Protein AF-A0A9C9BV14-F1 (afdb_monomer_lite)

Foldseek 3Di:
DDDPVDDPPDDLPDDPPPDDPDLVRVCVVVLVVVLVVLVPADQQFKDKDWFAPVCVVVVLVSCCVRQNNVQFPDWAWEFEDDDDPDDPDDGDGTITITMGHNHPNYFFDQQLQFDADDVVVVVVCVVPVCPVVNDRDPNVSHGRDDSYDYDYACVVVPPPDLSFPRDDDLVVLLNVCSTGADAQGEEEAACCQLVSNVLSCVVRNYHYDYHHPGLVSVVNNLQSVQVRPPWKDFDKDFDPDDPPPPDPPDQDWDWDWAADPPFGTKIFTDQVSQDLQWAKKFKALADPVGIGTGGWMWGQDPPPSGIDGMTDDGDRDHWMKMWTATPVSDIDIDTDDD

Structure (mmCIF, N/CA/C/O backbone):
data_AF-A0A9C9BV14-F1
#
_entry.id   AF-A0A9C9BV14-F1
#
loop_
_atom_site.group_PDB
_atom_site.id
_atom_site.type_symbol
_atom_site.label_atom_id
_atom_site.label_alt_id
_atom_site.label_comp_id
_atom_site.label_asym_id
_atom_site.label_entity_id
_atom_site.label_seq_id
_atom_site.pdbx_PDB_ins_code
_atom_site.Cartn_x
_atom_site.Cartn_y
_atom_site.Cartn_z
_atom_site.occupancy
_atom_site.B_iso_or_equiv
_atom_site.auth_seq_id
_atom_site.auth_comp_id
_atom_site.auth_asym_id
_atom_site.auth_atom_id
_atom_site.pdbx_PDB_model_num
ATOM 1 N N . GLY A 1 1 ? 27.560 8.232 14.838 1.00 29.94 1 GLY A N 1
ATOM 2 C CA . GLY A 1 1 ? 27.386 9.674 15.074 1.00 29.94 1 GLY A CA 1
ATOM 3 C C . GLY A 1 1 ? 25.924 9.897 15.326 1.00 29.94 1 GLY A C 1
ATOM 4 O O . GLY A 1 1 ? 25.136 9.468 14.492 1.00 29.94 1 GLY A O 1
ATOM 5 N N . GLU A 1 2 ? 25.583 10.421 16.498 1.00 26.14 2 GLU A N 1
ATOM 6 C CA . GLU A 1 2 ? 24.203 10.649 16.926 1.00 26.14 2 GLU A CA 1
ATOM 7 C C . GLU A 1 2 ? 23.413 11.398 15.849 1.00 26.14 2 GLU A C 1
ATOM 9 O O . GLU A 1 2 ? 23.848 12.421 15.318 1.00 26.14 2 GLU A O 1
ATOM 14 N N . ASP A 1 3 ? 22.271 10.825 15.474 1.00 34.94 3 ASP A N 1
ATOM 15 C CA . ASP A 1 3 ? 21.327 11.438 14.553 1.00 34.94 3 ASP A CA 1
ATOM 16 C C . ASP A 1 3 ? 20.689 12.634 15.267 1.00 34.94 3 ASP A C 1
ATOM 18 O O . ASP A 1 3 ? 19.894 12.456 16.187 1.00 34.94 3 ASP A O 1
ATOM 22 N N . SER A 1 4 ? 21.006 13.854 14.829 1.00 35.94 4 SER A N 1
ATOM 23 C CA . SER A 1 4 ? 20.474 15.118 15.364 1.00 35.94 4 SER A CA 1
ATOM 24 C C . SER A 1 4 ? 18.948 15.274 15.231 1.00 35.94 4 SER A C 1
ATOM 26 O O . SER A 1 4 ? 18.391 16.305 15.602 1.00 35.94 4 SER A O 1
ATOM 28 N N . ARG A 1 5 ? 18.254 14.251 14.716 1.00 48.72 5 ARG A N 1
ATOM 29 C CA . ARG A 1 5 ? 16.791 14.135 14.651 1.00 48.72 5 ARG A CA 1
ATOM 30 C C . ARG A 1 5 ? 16.199 13.236 15.745 1.00 48.72 5 ARG A C 1
ATOM 32 O O . ARG A 1 5 ? 14.994 13.005 15.726 1.00 48.72 5 ARG A O 1
ATOM 39 N N . ARG A 1 6 ? 17.013 12.716 16.672 1.00 43.09 6 ARG A N 1
ATOM 40 C CA . ARG A 1 6 ? 16.576 11.902 17.819 1.00 43.09 6 ARG A CA 1
ATOM 41 C C . ARG A 1 6 ? 16.950 12.593 19.137 1.00 43.09 6 ARG A C 1
ATOM 43 O O . ARG A 1 6 ? 18.012 12.304 19.682 1.00 43.09 6 ARG A O 1
ATOM 50 N N . PRO A 1 7 ? 16.120 13.508 19.668 1.00 43.69 7 PRO A N 1
ATOM 51 C CA . PRO A 1 7 ? 16.273 13.943 21.050 1.00 43.69 7 PRO A CA 1
ATOM 52 C C . PRO A 1 7 ? 16.148 12.718 21.964 1.00 43.69 7 PRO A C 1
ATOM 54 O O . PRO A 1 7 ? 15.294 11.867 21.728 1.00 43.69 7 PRO A O 1
ATOM 57 N N . SER A 1 8 ? 16.956 12.638 23.019 1.00 42.41 8 SER A N 1
ATOM 58 C CA . SER A 1 8 ? 16.971 11.536 24.000 1.00 42.41 8 SER A CA 1
ATOM 59 C C . SER A 1 8 ? 15.621 11.259 24.684 1.00 42.41 8 SER A C 1
ATOM 61 O O . SER A 1 8 ? 15.466 10.230 25.329 1.00 42.41 8 SER A O 1
ATOM 63 N N . ALA A 1 9 ? 14.643 12.155 24.523 1.00 40.19 9 ALA A N 1
ATOM 64 C CA . ALA A 1 9 ? 13.281 12.052 25.042 1.00 40.19 9 ALA A CA 1
ATOM 65 C C . ALA A 1 9 ? 12.248 11.496 24.036 1.00 40.19 9 ALA A C 1
ATOM 67 O O . ALA A 1 9 ? 11.062 11.451 24.349 1.00 40.19 9 ALA A O 1
ATOM 68 N N . TRP A 1 10 ? 12.652 11.135 22.812 1.00 38.41 10 TRP A N 1
ATOM 69 C CA . TRP A 1 10 ? 11.743 10.579 21.805 1.00 38.41 10 TRP A CA 1
ATOM 70 C C . TRP A 1 10 ? 11.854 9.060 21.795 1.00 38.41 10 TRP A C 1
ATOM 72 O O . TRP A 1 10 ? 12.747 8.494 21.163 1.00 38.41 10 TRP A O 1
ATOM 82 N N . GLU A 1 11 ? 10.909 8.395 22.448 1.00 37.34 11 GLU A N 1
ATOM 83 C CA . GLU A 1 11 ? 10.636 6.995 22.149 1.00 37.34 11 GLU A CA 1
ATOM 84 C C . GLU A 1 11 ? 10.081 6.922 20.721 1.00 37.34 11 GLU A C 1
ATOM 86 O O . GLU A 1 11 ? 9.073 7.551 20.380 1.00 37.34 11 GLU A O 1
ATOM 91 N N . LEU A 1 12 ? 10.771 6.191 19.840 1.00 39.94 12 LEU A N 1
ATOM 92 C CA . LEU A 1 12 ? 10.179 5.793 18.569 1.00 39.94 12 LEU A CA 1
ATOM 93 C C . LEU A 1 12 ? 8.955 4.959 18.921 1.00 39.94 12 LEU A C 1
ATOM 95 O O . LEU A 1 12 ? 9.102 3.839 19.394 1.00 39.94 12 LEU A O 1
ATOM 99 N N . ALA A 1 13 ? 7.763 5.514 18.708 1.00 44.50 13 ALA A N 1
ATOM 100 C CA . ALA A 1 13 ? 6.533 4.763 18.887 1.00 44.50 13 ALA A CA 1
ATOM 101 C C . ALA A 1 13 ? 6.663 3.426 18.137 1.00 44.50 13 ALA A C 1
ATOM 103 O O . ALA A 1 13 ? 6.991 3.421 16.942 1.00 44.50 13 ALA A O 1
ATOM 104 N N . GLU A 1 14 ? 6.463 2.319 18.851 1.00 47.19 14 GLU A N 1
ATOM 105 C CA . GLU A 1 14 ? 6.698 0.974 18.334 1.00 47.19 14 GLU A CA 1
ATOM 106 C C . GLU A 1 14 ? 5.827 0.732 17.087 1.00 47.19 14 GLU A C 1
ATOM 108 O O . GLU A 1 14 ? 4.634 1.059 17.039 1.00 47.19 14 GLU A O 1
ATOM 113 N N . GLY A 1 15 ? 6.461 0.264 16.011 1.00 51.59 15 GLY A N 1
ATOM 114 C CA . GLY A 1 15 ? 5.782 -0.260 14.826 1.00 51.59 15 GLY A CA 1
ATOM 115 C C . GLY A 1 15 ? 5.538 -1.762 14.974 1.00 51.59 15 GLY A C 1
ATOM 116 O O . GLY A 1 15 ? 5.680 -2.317 16.060 1.00 51.59 15 GLY A O 1
ATOM 117 N N . TYR A 1 16 ? 5.199 -2.441 13.877 1.00 53.50 16 TYR A N 1
ATOM 118 C CA . TYR A 1 16 ? 5.347 -3.899 13.822 1.00 53.50 16 TYR A CA 1
ATOM 119 C C . TYR A 1 16 ? 6.793 -4.281 14.186 1.00 53.50 16 TYR A C 1
ATOM 121 O O . TYR A 1 16 ? 7.723 -3.563 13.810 1.00 53.50 16 TYR A O 1
ATOM 129 N N . ALA A 1 17 ? 6.976 -5.381 14.923 1.00 59.53 17 ALA A N 1
ATOM 130 C CA . ALA A 1 17 ? 8.296 -5.912 15.249 1.00 59.53 17 ALA A CA 1
ATOM 131 C C . ALA A 1 17 ? 8.963 -6.443 13.968 1.00 59.53 17 ALA A C 1
ATOM 133 O O . ALA A 1 17 ? 8.877 -7.621 13.631 1.00 59.53 17 ALA A O 1
ATOM 134 N N . ASP A 1 18 ? 9.592 -5.529 13.235 1.00 67.06 18 ASP A N 1
ATOM 135 C CA . ASP A 1 18 ? 10.286 -5.741 11.963 1.00 67.06 18 ASP A CA 1
ATOM 136 C C . ASP A 1 18 ? 11.713 -6.251 12.220 1.00 67.06 18 ASP A C 1
ATOM 138 O O . ASP A 1 18 ? 12.706 -5.648 11.816 1.00 67.06 18 ASP A O 1
ATOM 142 N N . HIS A 1 19 ? 11.823 -7.316 13.018 1.00 75.00 19 HIS A N 1
ATOM 143 C CA . HIS A 1 19 ? 13.099 -7.901 13.411 1.00 75.00 19 HIS A CA 1
ATOM 144 C C . HIS A 1 19 ? 13.022 -9.423 13.350 1.00 75.00 19 HIS A C 1
ATOM 146 O O . HIS A 1 19 ? 12.289 -10.059 14.109 1.00 75.00 19 HIS A O 1
ATOM 152 N N . TRP A 1 20 ? 13.840 -10.006 12.479 1.00 84.62 20 TRP A N 1
ATOM 153 C CA . TRP A 1 20 ? 14.029 -11.447 12.369 1.00 84.62 20 TRP A CA 1
ATOM 154 C C . TRP A 1 20 ? 15.448 -11.807 12.807 1.00 84.62 20 TRP A C 1
ATOM 156 O O . TRP A 1 20 ? 16.361 -11.009 12.595 1.00 84.62 20 TRP A O 1
ATOM 166 N N . PRO A 1 21 ? 15.645 -12.981 13.432 1.00 87.56 21 PRO A N 1
ATOM 167 C CA . PRO A 1 21 ? 16.974 -13.422 13.852 1.00 87.56 21 PRO A CA 1
ATOM 168 C C . PRO A 1 21 ? 17.931 -13.598 12.665 1.00 87.56 21 PRO A C 1
ATOM 170 O O . PRO A 1 21 ? 19.123 -13.336 12.798 1.00 87.56 21 PRO A O 1
ATOM 173 N N . ASP A 1 22 ? 17.408 -14.002 11.509 1.00 90.69 22 ASP A N 1
ATOM 174 C CA . ASP A 1 22 ? 18.148 -14.206 10.269 1.00 90.69 22 ASP A CA 1
ATOM 175 C C . ASP A 1 22 ? 17.218 -14.092 9.044 1.00 90.69 22 ASP A C 1
ATOM 177 O O . ASP A 1 22 ? 16.006 -13.862 9.151 1.00 90.69 22 ASP A O 1
ATOM 181 N N . LEU A 1 23 ? 17.815 -14.224 7.857 1.00 89.06 23 LEU A N 1
ATOM 182 C CA . LEU A 1 23 ? 17.104 -14.192 6.583 1.00 89.06 23 LEU A CA 1
ATOM 183 C C . LEU A 1 23 ? 16.124 -15.367 6.439 1.00 89.06 23 LEU A C 1
ATOM 185 O O . LEU A 1 23 ? 15.024 -15.177 5.926 1.00 89.06 23 LEU A O 1
ATOM 189 N N . ASP A 1 24 ? 16.479 -16.558 6.916 1.00 92.62 24 ASP A N 1
ATOM 190 C CA . ASP A 1 24 ? 15.639 -17.752 6.779 1.00 92.62 24 ASP A CA 1
ATOM 191 C C . ASP A 1 24 ? 14.336 -17.613 7.572 1.00 92.62 24 ASP A C 1
ATOM 193 O O . ASP A 1 24 ? 13.259 -17.963 7.078 1.00 92.62 24 ASP A O 1
ATOM 197 N N . ALA A 1 25 ? 14.393 -17.023 8.768 1.00 93.06 25 ALA A N 1
ATOM 198 C CA . ALA A 1 25 ? 13.221 -16.687 9.562 1.00 93.06 25 ALA A CA 1
ATOM 199 C C . ALA A 1 25 ? 12.332 -15.649 8.860 1.00 93.06 25 ALA A C 1
ATOM 201 O O . ALA A 1 25 ? 11.103 -15.779 8.878 1.00 93.06 25 ALA A O 1
ATOM 202 N N . TYR A 1 26 ? 12.928 -14.648 8.201 1.00 92.94 26 TYR A N 1
ATOM 203 C CA . TYR A 1 26 ? 12.189 -13.675 7.392 1.00 92.94 26 TYR A CA 1
ATOM 204 C C . TYR A 1 26 ? 11.487 -14.337 6.197 1.00 92.94 26 TYR A C 1
ATOM 206 O O . TYR A 1 26 ? 10.292 -14.124 5.976 1.00 92.94 26 TYR A O 1
ATOM 214 N N . LEU A 1 27 ? 12.188 -15.192 5.452 1.00 94.56 27 LEU A N 1
ATOM 215 C CA . LEU A 1 27 ? 11.626 -15.894 4.295 1.00 94.56 27 LEU A CA 1
ATOM 216 C C . LEU A 1 27 ? 10.539 -16.897 4.709 1.00 94.56 27 LEU A C 1
ATOM 218 O O . LEU A 1 27 ? 9.484 -16.956 4.074 1.00 94.56 27 LEU A O 1
ATOM 222 N N . SER A 1 28 ? 10.741 -17.611 5.819 1.00 94.94 28 SER A N 1
ATOM 223 C CA . SER A 1 28 ? 9.750 -18.519 6.416 1.00 94.94 28 SER A CA 1
ATOM 224 C C . SER A 1 28 ? 8.489 -17.780 6.858 1.00 94.94 28 SER A C 1
ATOM 226 O O . SER A 1 28 ? 7.372 -18.282 6.714 1.00 94.94 28 SER A O 1
ATOM 228 N N . PHE A 1 29 ? 8.648 -16.558 7.370 1.00 94.12 29 PHE A N 1
ATOM 229 C CA . PHE A 1 29 ? 7.530 -15.671 7.646 1.00 94.12 29 PHE A CA 1
ATOM 230 C C . PHE A 1 29 ? 6.813 -15.266 6.353 1.00 94.12 29 PHE A C 1
ATOM 232 O O . PHE A 1 29 ? 5.586 -15.376 6.285 1.00 94.12 29 PHE A O 1
ATOM 239 N N . LEU A 1 30 ? 7.554 -14.827 5.335 1.00 95.56 30 LEU A N 1
ATOM 240 C CA . LEU A 1 30 ? 7.018 -14.219 4.120 1.00 95.56 30 LEU A CA 1
ATOM 241 C C . LEU A 1 30 ? 6.289 -15.224 3.208 1.00 95.56 30 LEU A C 1
ATOM 243 O O . LEU A 1 30 ? 5.185 -14.935 2.736 1.00 95.56 30 LEU A O 1
ATOM 247 N N . TYR A 1 31 ? 6.852 -16.418 3.003 1.00 97.50 31 TYR A N 1
ATOM 248 C CA . TYR A 1 31 ? 6.345 -17.435 2.071 1.00 97.50 31 TYR A CA 1
ATOM 249 C C . TYR A 1 31 ? 4.846 -17.768 2.218 1.00 97.50 31 TYR A C 1
ATOM 251 O O . TYR A 1 31 ? 4.105 -17.625 1.237 1.00 97.50 31 TYR A O 1
ATOM 259 N N . PRO A 1 32 ? 4.324 -18.164 3.402 1.00 97.06 32 PRO A N 1
ATOM 260 C CA . PRO A 1 32 ? 2.910 -18.511 3.534 1.00 97.06 32 PRO A CA 1
ATOM 261 C C . PRO A 1 32 ? 1.986 -17.317 3.259 1.00 97.06 32 PRO A C 1
ATOM 263 O O . PRO A 1 32 ? 0.891 -17.515 2.731 1.00 97.06 32 PRO A O 1
ATOM 266 N N . ARG A 1 33 ? 2.420 -16.078 3.548 1.00 96.69 33 ARG A N 1
ATOM 267 C CA . ARG A 1 33 ? 1.641 -14.878 3.206 1.00 96.69 33 ARG A CA 1
ATOM 268 C C . ARG A 1 33 ? 1.598 -14.673 1.697 1.00 96.69 33 ARG A C 1
ATOM 270 O O . ARG A 1 33 ? 0.504 -14.532 1.158 1.00 96.69 33 ARG A O 1
ATOM 277 N N . LEU A 1 34 ? 2.740 -14.727 1.007 1.00 98.06 34 LEU A N 1
ATOM 278 C CA . LEU A 1 34 ? 2.790 -14.592 -0.456 1.00 98.06 34 LEU A CA 1
ATOM 279 C C . LEU A 1 34 ? 1.939 -15.660 -1.154 1.00 98.06 34 LEU A C 1
ATOM 281 O O . LEU A 1 34 ? 1.185 -15.347 -2.075 1.00 98.06 34 LEU A O 1
ATOM 285 N N . ARG A 1 35 ? 1.969 -16.904 -0.663 1.00 98.12 35 ARG A N 1
ATOM 286 C CA . ARG A 1 35 ? 1.136 -17.994 -1.189 1.00 98.12 35 ARG A CA 1
ATOM 287 C C . ARG A 1 35 ? -0.361 -17.728 -1.002 1.00 98.12 35 ARG A C 1
ATOM 289 O O . ARG A 1 35 ? -1.152 -18.022 -1.899 1.00 98.12 35 ARG A O 1
ATOM 296 N N . LEU A 1 36 ? -0.770 -17.166 0.137 1.00 97.38 36 LEU A N 1
ATOM 297 C CA . LEU A 1 36 ? -2.161 -16.760 0.365 1.00 97.38 36 LEU A CA 1
ATOM 298 C C . LEU A 1 36 ? -2.564 -15.574 -0.516 1.00 97.38 36 LEU A C 1
ATOM 300 O O . LEU A 1 36 ? -3.628 -15.620 -1.129 1.00 97.38 36 LEU A O 1
ATOM 304 N N . MET A 1 37 ? -1.710 -14.557 -0.647 1.00 97.81 37 MET A N 1
ATOM 305 C CA . MET A 1 37 ? -1.952 -13.419 -1.541 1.00 97.81 37 MET A CA 1
ATOM 306 C C . MET A 1 37 ? -2.115 -13.884 -2.991 1.00 97.81 37 MET A C 1
ATOM 308 O O . MET A 1 37 ? -3.077 -13.493 -3.646 1.00 97.81 37 MET A O 1
ATOM 312 N N . HIS A 1 38 ? -1.260 -14.796 -3.465 1.00 98.31 38 HIS A N 1
ATOM 313 C CA . HIS A 1 38 ? -1.403 -15.417 -4.781 1.00 98.31 38 HIS A CA 1
ATOM 314 C C . HIS A 1 38 ? -2.753 -16.134 -4.934 1.00 98.31 38 HIS A C 1
ATOM 316 O O . HIS A 1 38 ? -3.431 -15.959 -5.948 1.00 98.31 38 HIS A O 1
ATOM 322 N N . ARG A 1 39 ? -3.204 -16.897 -3.926 1.00 97.81 39 ARG A N 1
ATOM 323 C CA . ARG A 1 39 ? -4.527 -17.552 -3.953 1.00 97.81 39 ARG A CA 1
ATOM 324 C C . ARG A 1 39 ? -5.675 -16.545 -4.056 1.00 97.81 39 ARG A C 1
ATOM 326 O O . ARG A 1 39 ? -6.575 -16.774 -4.860 1.00 97.81 39 ARG A O 1
ATOM 333 N N . LEU A 1 40 ? -5.6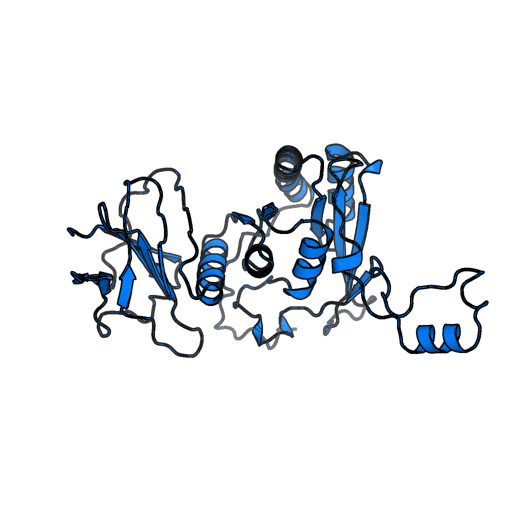26 -15.456 -3.286 1.00 96.56 40 LEU A N 1
ATOM 334 C CA . LEU A 1 40 ? -6.665 -14.418 -3.231 1.00 96.56 40 LEU A CA 1
ATOM 335 C C . LEU A 1 40 ? -6.711 -13.529 -4.479 1.00 96.56 40 LEU A C 1
ATOM 337 O O . LEU A 1 40 ? -7.766 -12.996 -4.818 1.00 96.56 40 LEU A O 1
ATOM 341 N N . LEU A 1 41 ? -5.579 -13.357 -5.160 1.00 97.44 41 LEU A N 1
ATOM 342 C CA . LEU A 1 41 ? -5.475 -12.501 -6.335 1.00 97.44 41 LEU A CA 1
ATOM 343 C C . LEU A 1 41 ? -6.399 -13.011 -7.457 1.00 97.44 41 LEU A C 1
ATOM 345 O O . LEU A 1 41 ? -6.520 -14.216 -7.679 1.00 97.44 41 LEU A O 1
ATOM 349 N N . SER A 1 42 ? -7.075 -12.118 -8.181 1.00 97.44 42 SER A N 1
ATOM 350 C CA . SER A 1 42 ? -7.872 -12.535 -9.346 1.00 97.44 42 SER A CA 1
ATOM 351 C C . SER A 1 42 ? -6.955 -13.003 -10.488 1.00 97.44 42 SER A C 1
ATOM 353 O O . SER A 1 42 ? -5.794 -12.590 -10.522 1.00 97.44 42 SER A O 1
ATOM 355 N N . PRO A 1 43 ? -7.436 -13.793 -11.468 1.00 97.81 43 PRO A N 1
ATOM 356 C CA . PRO A 1 43 ? -6.637 -14.131 -12.651 1.00 97.81 43 PRO A CA 1
ATOM 357 C C . PRO A 1 43 ? -6.075 -12.905 -13.383 1.00 97.81 43 PRO A C 1
ATOM 359 O O . PRO A 1 43 ? -5.008 -12.991 -13.984 1.00 97.81 43 PRO A O 1
ATOM 362 N N . ARG A 1 44 ? -6.758 -11.755 -13.288 1.00 98.19 44 ARG A N 1
ATOM 363 C CA . ARG A 1 44 ? -6.334 -10.487 -13.894 1.00 98.19 44 ARG A CA 1
ATOM 364 C C . ARG A 1 44 ? -5.463 -9.616 -12.976 1.00 98.19 44 ARG A C 1
ATOM 366 O O . ARG A 1 44 ? -5.150 -8.487 -13.339 1.00 98.19 44 ARG A O 1
ATOM 373 N N . GLY A 1 45 ? -5.153 -10.082 -11.769 1.00 98.19 45 GLY A N 1
ATOM 374 C CA . GLY A 1 45 ? -4.498 -9.284 -10.739 1.00 98.19 45 GLY A CA 1
ATOM 375 C C . GLY A 1 45 ? -2.973 -9.308 -10.813 1.00 98.19 45 GLY A C 1
ATOM 376 O O . GLY A 1 45 ? -2.365 -10.268 -11.296 1.00 98.19 45 GLY A O 1
ATOM 377 N N . THR A 1 46 ? -2.384 -8.260 -10.240 1.00 98.69 46 THR A N 1
ATOM 378 C CA . THR A 1 46 ? -0.937 -8.055 -10.126 1.00 98.69 46 THR A CA 1
ATOM 379 C C . THR A 1 46 ? -0.558 -7.893 -8.654 1.00 98.69 46 THR A C 1
ATOM 381 O O . THR A 1 46 ? -1.203 -7.138 -7.926 1.00 98.69 46 THR A O 1
ATOM 384 N N . LEU A 1 47 ? 0.480 -8.600 -8.214 1.00 98.69 47 LEU A N 1
ATOM 385 C CA . LEU A 1 47 ? 1.121 -8.426 -6.914 1.00 98.69 47 LEU A CA 1
ATOM 386 C C . LEU A 1 47 ? 2.316 -7.480 -7.068 1.00 98.69 47 LEU A C 1
ATOM 388 O O . LEU A 1 47 ? 3.133 -7.678 -7.963 1.00 98.69 47 LEU A O 1
ATOM 392 N N . TYR A 1 48 ? 2.444 -6.510 -6.163 1.00 98.75 48 TYR A N 1
ATOM 393 C CA . TYR A 1 48 ? 3.630 -5.663 -6.030 1.00 98.75 48 TYR A CA 1
ATOM 394 C C . TYR A 1 48 ? 4.275 -5.913 -4.668 1.00 98.75 48 TYR A C 1
ATOM 396 O O . TYR A 1 48 ? 3.620 -5.735 -3.642 1.00 98.75 48 TYR A O 1
ATOM 404 N N . LEU A 1 49 ? 5.547 -6.309 -4.652 1.00 98.38 49 LEU A N 1
ATOM 405 C CA . LEU A 1 49 ? 6.312 -6.564 -3.432 1.00 98.38 49 LEU A CA 1
ATOM 406 C C . LEU A 1 49 ? 7.501 -5.603 -3.346 1.00 98.38 49 LEU A C 1
ATOM 408 O O . LEU A 1 49 ? 8.447 -5.713 -4.122 1.00 98.38 49 LEU A O 1
ATOM 412 N N . HIS A 1 50 ? 7.440 -4.657 -2.407 1.00 96.94 50 HIS A N 1
ATOM 413 C CA . HIS A 1 50 ? 8.514 -3.696 -2.132 1.00 96.94 50 HIS A CA 1
ATOM 414 C C . HIS A 1 50 ? 9.517 -4.269 -1.129 1.00 96.94 50 HIS A C 1
ATOM 416 O O . HIS A 1 50 ? 9.122 -4.741 -0.065 1.00 96.94 50 HIS A O 1
ATOM 422 N N . LEU A 1 51 ? 10.803 -4.215 -1.473 1.00 93.88 51 LEU A N 1
ATOM 423 C CA . LEU A 1 51 ? 11.911 -4.744 -0.682 1.00 93.88 51 LEU A CA 1
ATOM 424 C C . LEU A 1 51 ? 13.143 -3.849 -0.814 1.00 93.88 51 LEU A C 1
ATOM 426 O O . LEU A 1 51 ? 13.340 -3.161 -1.821 1.00 93.88 51 LEU A O 1
ATOM 430 N N . ASP A 1 52 ? 14.006 -3.909 0.193 1.00 86.69 52 ASP A N 1
ATOM 431 C CA . ASP A 1 52 ? 15.350 -3.357 0.101 1.00 86.69 52 ASP A CA 1
ATOM 432 C C . ASP A 1 52 ? 16.338 -4.375 -0.509 1.00 86.69 52 ASP A C 1
ATOM 434 O O . ASP A 1 52 ? 15.976 -5.470 -0.949 1.00 86.69 52 ASP A O 1
ATOM 438 N N . TRP A 1 53 ? 17.614 -3.996 -0.543 1.00 86.38 53 TRP A N 1
ATOM 439 C CA . TRP A 1 53 ? 18.691 -4.799 -1.122 1.00 86.38 53 TRP A CA 1
ATOM 440 C C . TRP A 1 53 ? 19.021 -6.084 -0.345 1.00 86.38 53 TRP A C 1
ATOM 442 O O . TRP A 1 53 ? 19.700 -6.942 -0.903 1.00 86.38 53 TRP A O 1
ATOM 452 N N . HIS A 1 54 ? 18.599 -6.232 0.917 1.00 86.88 54 HIS A N 1
ATOM 453 C CA . HIS A 1 54 ? 18.935 -7.419 1.710 1.00 86.88 54 HIS A CA 1
ATOM 454 C C . HIS A 1 54 ? 18.105 -8.632 1.283 1.00 86.88 54 HIS A C 1
ATOM 456 O O . HIS A 1 54 ? 18.613 -9.752 1.267 1.00 86.88 54 HIS A O 1
ATOM 462 N N . ALA A 1 55 ? 16.831 -8.412 0.946 1.00 90.94 55 ALA A N 1
ATOM 463 C CA . ALA A 1 55 ? 15.863 -9.485 0.736 1.00 90.94 55 ALA A CA 1
ATOM 464 C C . ALA A 1 55 ? 15.383 -9.643 -0.718 1.00 90.94 55 ALA A C 1
ATOM 466 O O . ALA A 1 55 ? 14.770 -10.666 -1.030 1.00 90.94 55 ALA A O 1
ATOM 467 N N . ASN A 1 56 ? 15.642 -8.673 -1.609 1.00 94.12 56 ASN A N 1
ATOM 468 C CA . ASN A 1 56 ? 15.044 -8.647 -2.954 1.00 94.12 56 ASN A CA 1
ATOM 469 C C . ASN A 1 56 ? 15.284 -9.930 -3.773 1.00 94.12 56 ASN A C 1
ATOM 471 O O . ASN A 1 56 ? 14.326 -10.505 -4.285 1.00 94.12 56 ASN A O 1
ATOM 475 N N . ALA A 1 57 ? 16.521 -10.422 -3.839 1.00 95.62 57 ALA A N 1
ATOM 476 C CA . ALA A 1 57 ? 16.896 -11.587 -4.631 1.00 95.62 57 ALA A CA 1
ATOM 477 C C . ALA A 1 57 ? 16.265 -12.875 -4.085 1.00 95.62 57 ALA A C 1
ATOM 479 O O . ALA A 1 57 ? 15.841 -13.741 -4.844 1.00 95.62 57 ALA A O 1
ATOM 480 N N . TYR A 1 58 ? 16.144 -12.985 -2.765 1.00 96.75 58 TYR A N 1
ATOM 481 C CA . TYR A 1 58 ? 15.574 -14.164 -2.121 1.00 96.75 58 TYR A CA 1
ATOM 482 C C . TYR A 1 58 ? 14.053 -14.200 -2.251 1.00 96.75 58 TYR A C 1
ATOM 484 O O . TYR A 1 58 ? 13.478 -15.221 -2.621 1.00 96.75 58 TYR A O 1
ATOM 492 N N . ALA A 1 59 ? 13.387 -13.069 -2.021 1.00 96.81 59 ALA A N 1
ATOM 493 C CA . ALA A 1 59 ? 11.947 -12.966 -2.220 1.00 96.81 59 ALA A CA 1
ATOM 494 C C . ALA A 1 59 ? 11.555 -13.148 -3.692 1.00 96.81 59 ALA A C 1
ATOM 496 O O . ALA A 1 59 ? 10.492 -13.697 -3.982 1.00 96.81 59 ALA A O 1
ATOM 497 N N . ARG A 1 60 ? 12.426 -12.735 -4.621 1.00 98.06 60 ARG A N 1
ATOM 498 C CA . ARG A 1 60 ? 12.283 -13.010 -6.049 1.00 98.06 60 ARG A CA 1
ATOM 499 C C . ARG A 1 60 ? 12.191 -14.513 -6.328 1.00 98.06 60 ARG A C 1
ATOM 501 O O . ARG A 1 60 ? 11.254 -14.932 -6.999 1.00 98.06 60 ARG A O 1
ATOM 508 N N . LEU A 1 61 ? 13.087 -15.318 -5.758 1.00 98.06 61 LEU A N 1
ATOM 509 C CA . LEU A 1 61 ? 13.039 -16.777 -5.912 1.00 98.06 61 LEU A CA 1
ATOM 510 C C . LEU A 1 61 ? 11.753 -17.382 -5.328 1.00 98.06 61 LEU A C 1
ATOM 512 O O . LEU A 1 61 ? 11.153 -18.252 -5.954 1.00 98.06 61 LEU A O 1
ATOM 516 N N . LEU A 1 62 ? 11.278 -16.883 -4.178 1.00 98.19 62 LEU A N 1
ATOM 517 C CA . LEU A 1 62 ? 9.992 -17.323 -3.618 1.00 98.19 62 LEU A CA 1
ATOM 518 C C . LEU A 1 62 ? 8.817 -17.000 -4.552 1.00 98.19 62 LEU A C 1
ATOM 520 O O . LEU A 1 62 ? 7.902 -17.808 -4.705 1.00 98.19 62 LEU A O 1
ATOM 524 N N . LEU A 1 63 ? 8.814 -15.819 -5.172 1.00 98.62 63 LEU A N 1
ATOM 525 C CA . LEU A 1 63 ? 7.769 -15.437 -6.120 1.00 98.62 63 LEU A CA 1
ATOM 526 C C . LEU A 1 63 ? 7.840 -16.252 -7.414 1.00 98.62 63 LEU A C 1
ATOM 528 O O . LEU A 1 63 ? 6.789 -16.648 -7.910 1.00 98.62 63 LEU A O 1
ATOM 532 N N . ASP A 1 64 ? 9.038 -16.564 -7.915 1.00 98.62 64 ASP A N 1
ATOM 533 C CA . ASP A 1 64 ? 9.218 -17.463 -9.061 1.00 98.62 64 ASP A CA 1
ATOM 534 C C . ASP A 1 64 ? 8.663 -18.868 -8.771 1.00 98.62 64 ASP A C 1
ATOM 536 O O . ASP A 1 64 ? 8.020 -19.453 -9.639 1.00 98.62 64 ASP A O 1
ATOM 540 N N . GLU A 1 65 ? 8.827 -19.392 -7.551 1.00 98.38 65 GLU A N 1
ATOM 541 C CA . GLU A 1 65 ? 8.214 -20.665 -7.136 1.00 98.38 65 GLU A CA 1
ATOM 542 C C . GLU A 1 65 ? 6.678 -20.576 -7.067 1.00 98.38 65 GLU A C 1
ATOM 544 O O . GLU A 1 65 ? 5.973 -21.489 -7.498 1.00 98.38 65 GLU A O 1
ATOM 549 N N . ILE A 1 66 ? 6.138 -19.481 -6.519 1.00 98.56 66 ILE A N 1
ATOM 550 C CA . ILE A 1 66 ? 4.695 -19.333 -6.265 1.00 98.56 66 ILE A CA 1
ATOM 551 C C . ILE A 1 66 ? 3.907 -19.016 -7.543 1.00 98.56 66 ILE A C 1
ATOM 553 O O . ILE A 1 66 ? 2.797 -19.527 -7.716 1.00 98.56 66 ILE A O 1
ATOM 557 N N . PHE A 1 67 ? 4.437 -18.135 -8.391 1.00 98.56 67 PHE A N 1
ATOM 558 C CA . PHE A 1 67 ? 3.762 -17.625 -9.586 1.00 98.56 67 PHE A CA 1
ATOM 559 C C . PHE A 1 67 ? 4.264 -18.281 -10.877 1.00 98.56 67 PHE A C 1
ATOM 561 O O . PHE A 1 67 ? 3.505 -18.345 -11.840 1.00 98.56 67 PHE A O 1
ATOM 568 N N . GLY A 1 68 ? 5.509 -18.760 -10.907 1.00 98.25 68 GLY A N 1
ATOM 569 C CA . GLY A 1 68 ? 6.236 -19.099 -12.130 1.00 98.25 68 GLY A CA 1
ATOM 570 C C . GLY A 1 68 ? 7.168 -17.963 -12.558 1.00 98.25 68 GLY A C 1
ATOM 571 O O . GLY A 1 68 ? 6.799 -16.786 -12.526 1.00 98.25 68 GLY A O 1
ATOM 572 N N . ALA A 1 69 ? 8.389 -18.302 -12.975 1.00 97.94 69 ALA A N 1
ATOM 573 C CA . ALA A 1 69 ? 9.409 -17.315 -13.339 1.00 97.94 69 ALA A CA 1
ATOM 574 C C . ALA A 1 69 ? 9.012 -16.437 -14.536 1.00 97.94 69 ALA A C 1
ATOM 576 O O . ALA A 1 69 ? 9.424 -15.282 -14.649 1.00 97.94 69 ALA A O 1
ATOM 577 N N . GLU A 1 70 ? 8.164 -16.961 -15.417 1.00 98.00 70 GLU A N 1
ATOM 578 C CA . GLU A 1 70 ? 7.632 -16.258 -16.579 1.00 98.00 70 GLU A CA 1
ATOM 579 C C . GLU A 1 70 ? 6.488 -15.287 -16.238 1.00 98.00 70 GLU A C 1
ATOM 581 O O . GLU A 1 70 ? 5.981 -14.591 -17.120 1.00 98.00 70 GLU A O 1
ATOM 586 N N . ARG A 1 71 ? 6.059 -15.245 -14.968 1.00 98.44 71 ARG A N 1
ATOM 587 C CA . ARG A 1 71 ? 5.049 -14.306 -14.465 1.00 98.44 71 ARG A CA 1
ATOM 588 C C . ARG A 1 71 ? 5.623 -13.023 -13.878 1.00 98.44 71 ARG A C 1
ATOM 590 O O . ARG A 1 71 ? 4.831 -12.133 -13.542 1.00 98.44 71 ARG A O 1
ATOM 597 N N . LEU A 1 72 ? 6.949 -12.898 -13.776 1.00 98.50 72 LEU A N 1
ATOM 598 C CA . LEU A 1 72 ? 7.564 -11.606 -13.494 1.00 98.50 72 LEU A CA 1
ATOM 599 C C . LEU A 1 72 ? 7.184 -10.634 -14.613 1.00 98.50 72 LEU A C 1
ATOM 601 O O . LEU A 1 72 ? 7.565 -10.818 -15.766 1.00 98.50 72 LEU A O 1
ATOM 605 N N . LEU A 1 73 ? 6.469 -9.578 -14.244 1.00 97.94 73 LEU A N 1
ATOM 606 C CA . LEU A 1 73 ? 6.131 -8.492 -15.149 1.00 97.94 73 LEU A CA 1
ATOM 607 C C . LEU A 1 73 ? 7.275 -7.478 -15.226 1.00 97.94 73 LEU A C 1
ATOM 609 O O . LEU A 1 73 ? 7.783 -7.204 -16.308 1.00 97.94 73 LEU A O 1
ATOM 613 N N . ASN A 1 74 ? 7.704 -6.956 -14.075 1.00 98.06 74 ASN A N 1
ATOM 614 C CA . ASN A 1 74 ? 8.819 -6.018 -13.982 1.00 98.06 74 ASN A CA 1
ATOM 615 C C . ASN A 1 74 ? 9.550 -6.157 -12.646 1.00 98.06 74 ASN A C 1
ATOM 617 O O . ASN A 1 74 ? 8.948 -6.446 -11.609 1.00 98.06 74 ASN A O 1
ATOM 621 N N . GLU A 1 75 ? 10.840 -5.844 -12.676 1.00 98.00 75 GLU A N 1
ATOM 622 C CA . GLU A 1 75 ? 11.607 -5.454 -11.500 1.00 98.00 75 GLU A CA 1
ATOM 623 C C . GLU A 1 75 ? 11.745 -3.930 -11.515 1.00 98.00 75 GLU A C 1
ATOM 625 O O . GLU A 1 75 ? 12.514 -3.367 -12.288 1.00 98.00 75 GLU A O 1
ATOM 630 N N . ILE A 1 76 ? 10.935 -3.253 -10.704 1.00 98.44 76 ILE A N 1
ATOM 631 C CA . ILE A 1 76 ? 10.849 -1.795 -10.699 1.00 98.44 76 ILE A CA 1
ATOM 632 C C . ILE A 1 76 ? 11.850 -1.225 -9.697 1.00 98.44 76 ILE A C 1
ATOM 634 O O . ILE A 1 76 ? 11.855 -1.592 -8.521 1.00 98.44 76 ILE A O 1
ATOM 638 N N . VAL A 1 77 ? 12.654 -0.263 -10.136 1.00 98.06 77 VAL A N 1
ATOM 639 C CA . VAL A 1 77 ? 13.651 0.423 -9.315 1.00 98.06 77 VAL A CA 1
ATOM 640 C C . VAL A 1 77 ? 13.081 1.750 -8.827 1.00 98.06 77 VAL A C 1
ATOM 642 O O . VAL A 1 77 ? 13.028 2.733 -9.566 1.00 98.06 77 VAL A O 1
ATOM 645 N N . TRP A 1 78 ? 12.668 1.819 -7.564 1.00 97.50 78 TRP A N 1
ATOM 646 C CA . TRP A 1 78 ? 12.230 3.079 -6.967 1.00 97.50 78 TRP A CA 1
ATOM 647 C C . TRP A 1 78 ? 13.441 3.875 -6.483 1.00 97.50 78 TRP A C 1
ATOM 649 O O . TRP A 1 78 ? 14.031 3.548 -5.459 1.00 97.50 78 TRP A O 1
ATOM 659 N N . VAL A 1 79 ? 13.792 4.942 -7.201 1.00 96.31 79 VAL A N 1
ATOM 660 C CA . VAL A 1 79 ? 14.905 5.839 -6.877 1.00 96.31 79 VAL A CA 1
ATOM 661 C C . VAL A 1 79 ? 14.448 7.069 -6.091 1.00 96.31 79 VAL A C 1
ATOM 663 O O . VAL A 1 79 ? 13.374 7.633 -6.319 1.00 96.31 79 VAL A O 1
ATOM 666 N N . TYR A 1 80 ? 15.293 7.526 -5.169 1.00 93.38 80 TYR A N 1
ATOM 667 C CA . TYR A 1 80 ? 15.005 8.682 -4.321 1.00 93.38 80 TYR A CA 1
ATOM 668 C C . TYR A 1 80 ? 16.271 9.412 -3.865 1.00 93.38 80 TYR A C 1
ATOM 670 O O . TYR A 1 80 ? 17.358 8.848 -3.749 1.00 93.38 80 TYR A O 1
ATOM 678 N N . HIS A 1 81 ? 16.134 10.699 -3.540 1.00 89.38 81 HIS A N 1
ATOM 679 C CA . HIS A 1 81 ? 17.233 11.506 -3.009 1.00 89.38 81 HIS A CA 1
ATOM 680 C C . HIS A 1 81 ? 17.181 11.652 -1.487 1.00 89.38 81 HIS A C 1
ATOM 682 O O . HIS A 1 81 ? 16.132 11.807 -0.859 1.00 89.38 81 HIS A O 1
ATOM 688 N N . GLY A 1 82 ? 18.361 11.681 -0.874 1.00 82.81 82 GLY A N 1
ATOM 689 C CA . GLY A 1 82 ? 18.515 11.848 0.564 1.00 82.81 82 GLY A CA 1
ATOM 690 C C . GLY A 1 82 ? 19.979 11.987 0.956 1.00 82.81 82 GLY A C 1
ATOM 691 O O . GLY A 1 82 ? 20.835 11.501 0.215 1.00 82.81 82 GLY A O 1
ATOM 692 N N . PRO A 1 83 ? 20.278 12.586 2.119 1.00 80.81 83 PRO A N 1
ATOM 693 C CA . PRO A 1 83 ? 21.613 12.470 2.690 1.00 80.81 83 PRO A CA 1
ATOM 694 C C . PRO A 1 83 ? 21.975 10.988 2.877 1.00 80.81 83 PRO A C 1
ATOM 696 O O . PRO A 1 83 ? 21.101 10.120 2.978 1.00 80.81 83 PRO A O 1
ATOM 699 N N . SER A 1 84 ? 23.265 10.682 2.856 1.00 83.69 84 SER A N 1
ATOM 700 C CA . SER A 1 84 ? 23.789 9.340 3.096 1.00 83.69 84 SER A CA 1
ATOM 701 C C . SER A 1 84 ? 25.075 9.466 3.905 1.00 83.69 84 SER A C 1
ATOM 703 O O . SER A 1 84 ? 25.947 10.237 3.508 1.00 83.69 84 SER A O 1
ATOM 705 N N . PRO A 1 85 ? 25.204 8.746 5.031 1.00 84.56 85 PRO A N 1
ATOM 706 C CA . PRO A 1 85 ? 26.428 8.751 5.823 1.00 84.56 85 PRO A CA 1
ATOM 707 C C . PRO A 1 85 ? 27.512 7.825 5.244 1.00 84.56 85 PRO A C 1
ATOM 709 O O . PRO A 1 85 ? 28.622 7.801 5.770 1.00 84.56 85 PRO A O 1
ATOM 712 N N . ILE A 1 86 ? 27.205 7.051 4.195 1.00 88.75 86 ILE A N 1
ATOM 713 C CA . ILE A 1 86 ? 28.140 6.105 3.576 1.00 88.75 86 ILE A CA 1
ATOM 714 C C . ILE A 1 86 ? 29.288 6.882 2.921 1.00 88.75 86 ILE A C 1
ATOM 716 O O . ILE A 1 86 ? 29.057 7.770 2.104 1.00 88.75 86 ILE A O 1
ATOM 720 N N . ARG A 1 87 ? 30.529 6.534 3.282 1.00 90.94 87 ARG A N 1
ATOM 721 C CA . ARG A 1 87 ? 31.761 7.111 2.707 1.00 90.94 87 ARG A CA 1
ATOM 722 C C . ARG A 1 87 ? 32.644 6.090 1.987 1.00 90.94 87 ARG A C 1
ATOM 724 O O . ARG A 1 87 ? 33.563 6.481 1.283 1.00 90.94 87 ARG A O 1
ATOM 731 N N . SER A 1 88 ? 32.376 4.801 2.180 1.00 95.69 88 SER A N 1
ATOM 732 C CA . SER A 1 88 ? 33.185 3.686 1.673 1.00 95.69 88 SER A CA 1
ATOM 733 C C . SER A 1 88 ? 32.595 2.997 0.438 1.00 95.69 88 SER A C 1
ATOM 735 O O . SER A 1 88 ? 33.188 2.053 -0.070 1.00 95.69 88 SER A O 1
ATOM 737 N N . ALA A 1 89 ? 31.426 3.432 -0.035 1.00 93.44 89 ALA A N 1
ATOM 738 C CA . ALA A 1 89 ? 30.730 2.855 -1.181 1.00 93.44 89 ALA A CA 1
ATOM 739 C C . ALA A 1 89 ? 29.780 3.884 -1.810 1.00 93.44 89 ALA A C 1
ATOM 741 O O . ALA A 1 89 ? 29.545 4.957 -1.246 1.00 93.44 89 ALA A O 1
ATOM 742 N N . PHE A 1 90 ? 29.191 3.540 -2.958 1.00 91.81 90 PHE A N 1
ATOM 743 C CA . PHE A 1 90 ? 28.121 4.341 -3.542 1.00 91.81 90 PHE A CA 1
ATOM 744 C C . PHE A 1 90 ? 26.916 4.430 -2.605 1.00 91.81 90 PHE A C 1
ATOM 746 O O . PHE A 1 90 ? 26.548 3.485 -1.903 1.00 91.81 90 PHE A O 1
ATOM 753 N N . ASN A 1 91 ? 26.274 5.594 -2.621 1.00 90.50 91 ASN A N 1
ATOM 754 C CA . ASN A 1 91 ? 25.083 5.826 -1.828 1.00 90.50 91 ASN A CA 1
ATOM 755 C C . ASN A 1 91 ? 23.937 4.940 -2.316 1.00 90.50 91 ASN A C 1
ATOM 757 O O . ASN A 1 91 ? 23.502 5.051 -3.459 1.00 90.50 91 ASN A O 1
ATOM 761 N N . ARG A 1 92 ? 23.391 4.128 -1.411 1.00 89.50 92 ARG A N 1
ATOM 762 C CA . ARG A 1 92 ? 22.167 3.361 -1.659 1.00 89.50 92 ARG A CA 1
ATOM 763 C C . ARG A 1 92 ? 20.988 4.335 -1.735 1.00 89.50 92 ARG A C 1
ATOM 765 O O . ARG A 1 92 ? 20.685 5.029 -0.759 1.00 89.50 92 ARG A O 1
ATOM 772 N N . LYS A 1 93 ? 20.413 4.470 -2.932 1.00 92.69 93 LYS A N 1
ATOM 773 C CA . LYS A 1 93 ? 19.373 5.460 -3.274 1.00 92.69 93 LYS A CA 1
ATOM 774 C C . LYS A 1 93 ? 18.236 4.874 -4.096 1.00 92.69 93 LYS A C 1
ATOM 776 O O . LYS A 1 93 ? 17.569 5.596 -4.836 1.00 92.69 93 LYS A O 1
ATOM 781 N N . HIS A 1 94 ? 18.037 3.574 -3.949 1.00 94.19 94 HIS A N 1
ATOM 782 C CA . HIS A 1 94 ? 16.913 2.894 -4.542 1.00 94.19 94 HIS A CA 1
ATOM 783 C C . HIS A 1 94 ? 16.479 1.707 -3.698 1.00 94.19 94 HIS A C 1
ATOM 785 O O . HIS A 1 94 ? 17.303 1.095 -3.017 1.00 94.19 94 HIS A O 1
ATOM 791 N N . ASP A 1 95 ? 15.200 1.390 -3.827 1.00 94.88 95 ASP A N 1
ATOM 792 C CA . ASP A 1 95 ? 14.612 0.135 -3.389 1.00 94.88 95 ASP A CA 1
ATOM 793 C C . ASP A 1 95 ? 14.051 -0.605 -4.611 1.00 94.88 95 ASP A C 1
ATOM 795 O O . ASP A 1 95 ? 13.912 -0.028 -5.695 1.00 94.88 95 ASP A O 1
ATOM 799 N N . THR A 1 96 ? 13.724 -1.884 -4.440 1.00 97.38 96 THR A N 1
ATOM 800 C CA . THR A 1 96 ? 13.185 -2.732 -5.511 1.00 97.38 96 THR A CA 1
ATOM 801 C C . THR A 1 96 ? 11.707 -3.014 -5.264 1.00 97.38 96 THR A C 1
ATOM 803 O O . THR A 1 96 ? 11.295 -3.262 -4.132 1.00 97.38 96 THR A O 1
ATOM 806 N N . ILE A 1 97 ? 10.896 -2.986 -6.317 1.00 98.50 97 ILE A N 1
ATOM 807 C CA . ILE A 1 97 ? 9.497 -3.409 -6.295 1.00 98.50 97 ILE A CA 1
ATOM 808 C C . ILE A 1 97 ? 9.323 -4.498 -7.350 1.00 98.50 97 ILE A C 1
ATOM 810 O O . ILE A 1 97 ? 9.393 -4.238 -8.548 1.00 98.50 97 ILE A O 1
ATOM 814 N N . LEU A 1 98 ? 9.087 -5.726 -6.905 1.00 98.75 98 LEU A N 1
ATOM 815 C CA . LEU A 1 98 ? 8.831 -6.860 -7.786 1.00 98.75 98 LEU A CA 1
ATOM 816 C C . LEU A 1 98 ? 7.351 -6.876 -8.170 1.00 98.75 98 LEU A C 1
ATOM 818 O O . LEU A 1 98 ? 6.492 -6.908 -7.288 1.00 98.75 98 LEU A O 1
ATOM 822 N N . ALA A 1 99 ? 7.051 -6.861 -9.468 1.00 98.69 99 ALA A N 1
ATOM 823 C CA . ALA A 1 99 ? 5.694 -6.951 -9.993 1.00 98.69 99 ALA A CA 1
ATOM 824 C C . ALA A 1 99 ? 5.459 -8.327 -10.627 1.00 98.69 99 ALA A C 1
ATOM 826 O O . ALA A 1 99 ? 6.130 -8.689 -11.592 1.00 98.69 99 ALA A O 1
ATOM 827 N N . TYR A 1 100 ? 4.485 -9.074 -10.107 1.00 98.81 100 TYR A N 1
ATOM 828 C CA . TYR A 1 100 ? 4.095 -10.395 -10.607 1.00 98.81 100 TYR A CA 1
ATOM 829 C C . TYR A 1 100 ? 2.637 -10.429 -11.015 1.00 98.81 100 TYR A C 1
ATOM 831 O O . TYR A 1 100 ? 1.770 -9.906 -10.318 1.00 98.81 100 TYR A O 1
ATOM 839 N N . THR A 1 101 ? 2.354 -11.103 -12.121 1.00 98.75 101 THR A N 1
ATOM 840 C CA . THR A 1 101 ? 0.989 -11.268 -12.630 1.00 98.75 101 THR A CA 1
ATOM 841 C C . THR A 1 101 ? 0.481 -12.667 -12.330 1.00 98.75 101 THR A C 1
ATOM 843 O O . THR A 1 101 ? 1.209 -13.644 -12.471 1.00 98.75 101 THR A O 1
ATOM 846 N N . LYS A 1 102 ? -0.786 -12.802 -11.924 1.00 98.44 102 LYS A N 1
ATOM 847 C CA . LYS A 1 102 ? -1.353 -14.140 -11.681 1.00 98.44 102 LYS A CA 1
ATOM 848 C C . LYS A 1 102 ? -1.487 -14.964 -12.961 1.00 98.44 102 LYS A C 1
ATOM 850 O O . LYS A 1 102 ? -1.436 -16.188 -12.930 1.00 98.44 102 LYS A O 1
ATOM 855 N N . SER A 1 103 ? -1.709 -14.298 -14.088 1.00 98.00 103 SER A N 1
ATOM 856 C CA . SER A 1 103 ? -1.823 -14.939 -15.390 1.00 98.00 103 SER A CA 1
ATOM 857 C C . SER A 1 103 ? -1.396 -13.981 -16.498 1.00 98.00 103 SER A C 1
ATOM 859 O O . SER A 1 103 ? -1.152 -12.799 -16.263 1.00 98.00 103 SER A O 1
ATOM 861 N N . LYS A 1 104 ? -1.352 -14.490 -17.729 1.00 97.25 104 LYS A N 1
ATOM 862 C CA . LYS A 1 104 ? -1.126 -13.687 -18.937 1.00 97.25 104 LYS A CA 1
ATOM 863 C C . LYS A 1 104 ? -2.239 -12.664 -19.223 1.00 97.25 104 LYS A C 1
ATOM 865 O O . LYS A 1 104 ? -1.988 -11.718 -19.955 1.00 97.25 104 LYS A O 1
ATOM 870 N N . ASP A 1 105 ? -3.427 -12.829 -18.638 1.00 96.69 105 ASP A N 1
ATOM 871 C CA . ASP A 1 105 ? -4.614 -11.999 -18.899 1.00 96.69 105 ASP A CA 1
ATOM 872 C C . ASP A 1 105 ? -4.766 -10.852 -17.871 1.00 96.69 105 ASP A C 1
ATOM 874 O O . ASP A 1 105 ? -5.875 -10.408 -17.545 1.00 96.69 105 ASP A O 1
ATOM 878 N N . TYR A 1 106 ? -3.645 -10.389 -17.308 1.00 98.12 106 TYR A N 1
ATOM 879 C CA . TYR A 1 106 ? -3.609 -9.333 -16.297 1.00 98.12 106 TYR A CA 1
ATOM 880 C C . TYR A 1 106 ? -4.162 -7.995 -16.810 1.00 98.12 106 TYR A C 1
ATOM 882 O O . TYR A 1 106 ? -4.161 -7.696 -18.004 1.00 98.12 106 TYR A O 1
ATOM 890 N N . TYR A 1 107 ? -4.687 -7.184 -15.892 1.00 98.50 107 TYR A N 1
ATOM 891 C CA . TYR A 1 107 ? -5.109 -5.821 -16.194 1.00 98.50 107 TYR A CA 1
ATOM 892 C C . TYR A 1 107 ? -3.906 -4.873 -16.149 1.00 98.50 107 TYR A C 1
ATOM 894 O O . TYR A 1 107 ? -3.173 -4.856 -15.161 1.00 98.50 107 TYR A O 1
ATOM 902 N N . PHE A 1 108 ? -3.739 -4.063 -17.197 1.00 98.31 108 PHE A N 1
ATOM 903 C CA . PHE A 1 108 ? -2.779 -2.963 -17.219 1.00 98.31 108 PHE A CA 1
ATOM 904 C C . PHE A 1 108 ? -3.317 -1.778 -18.025 1.00 98.31 108 PHE A C 1
ATOM 906 O O . PHE A 1 108 ? -3.516 -1.880 -19.236 1.00 98.31 108 PHE A O 1
ATOM 913 N N . ASP A 1 109 ? -3.532 -0.651 -17.357 1.00 98.25 109 ASP A N 1
ATOM 914 C CA . ASP A 1 109 ? -3.923 0.615 -17.966 1.00 98.25 109 ASP A CA 1
ATOM 915 C C . ASP A 1 109 ? -2.686 1.474 -18.227 1.00 98.25 109 ASP A C 1
ATOM 917 O O . ASP A 1 109 ? -2.207 2.226 -17.373 1.00 98.25 109 ASP A O 1
ATOM 921 N N . ALA A 1 110 ? -2.149 1.331 -19.436 1.00 97.19 110 ALA A N 1
ATOM 922 C CA . ALA A 1 110 ? -0.990 2.092 -19.874 1.00 97.19 110 ALA A CA 1
ATOM 923 C C . ALA A 1 110 ? -1.281 3.595 -19.951 1.00 97.19 110 ALA A C 1
ATOM 925 O O . ALA A 1 110 ? -0.385 4.392 -19.685 1.00 97.19 110 ALA A O 1
ATOM 926 N N . ASP A 1 111 ? -2.503 3.980 -20.329 1.00 96.88 111 ASP A N 1
ATOM 927 C CA . ASP A 1 111 ? -2.871 5.377 -20.553 1.00 96.88 111 ASP A CA 1
ATOM 928 C C . ASP A 1 111 ? -3.016 6.139 -19.234 1.00 96.88 111 ASP A C 1
ATOM 930 O O . ASP A 1 111 ? -2.566 7.281 -19.144 1.00 96.88 111 ASP A O 1
ATOM 934 N N . ALA A 1 112 ? -3.516 5.488 -18.180 1.00 97.06 112 ALA A N 1
ATOM 935 C CA . ALA A 1 112 ? -3.652 6.085 -16.852 1.00 97.06 112 ALA A CA 1
ATOM 936 C C . ALA A 1 112 ? -2.318 6.466 -16.182 1.00 97.06 112 ALA A C 1
ATOM 938 O O . ALA A 1 112 ? -2.318 7.224 -15.206 1.00 97.06 112 ALA A O 1
ATOM 939 N N . VAL A 1 113 ? -1.187 5.953 -16.675 1.00 97.31 113 VAL A N 1
ATOM 940 C CA . VAL A 1 113 ? 0.145 6.205 -16.101 1.00 97.31 113 VAL A CA 1
ATOM 941 C C . VAL A 1 113 ? 1.106 6.915 -17.041 1.00 97.31 113 VAL A C 1
ATOM 943 O O . VAL A 1 113 ? 2.267 7.090 -16.672 1.00 97.31 113 VAL A O 1
ATOM 946 N N . ARG A 1 114 ? 0.660 7.339 -18.231 1.00 96.94 114 ARG A N 1
ATOM 947 C CA . ARG A 1 114 ? 1.544 8.040 -19.165 1.00 96.94 114 ARG A CA 1
ATOM 948 C C . ARG A 1 114 ? 2.066 9.342 -18.583 1.00 96.94 114 ARG A C 1
ATOM 950 O O . ARG A 1 114 ? 1.359 10.079 -17.900 1.00 96.94 114 ARG A O 1
ATOM 957 N N . GLU A 1 115 ? 3.302 9.647 -18.938 1.00 95.44 115 GLU A N 1
ATOM 958 C CA . GLU A 1 115 ? 3.945 10.916 -18.645 1.00 95.44 115 GLU A CA 1
ATOM 959 C C . GLU A 1 115 ? 4.342 11.636 -19.940 1.00 95.44 115 GLU A C 1
ATOM 961 O O . GLU A 1 115 ? 4.629 10.995 -20.963 1.00 95.44 115 GLU A O 1
ATOM 966 N N . PRO A 1 116 ? 4.366 12.979 -19.931 1.00 94.88 116 PRO A N 1
ATOM 967 C CA . PRO A 1 116 ? 4.874 13.744 -21.057 1.00 94.88 116 PRO A CA 1
ATOM 968 C C . PRO A 1 116 ? 6.303 13.328 -21.408 1.00 94.88 116 PRO A C 1
ATOM 970 O O . PRO A 1 116 ? 7.130 13.047 -20.539 1.00 94.88 116 PRO A O 1
ATOM 973 N N . TYR A 1 117 ? 6.622 13.342 -22.700 1.00 92.19 117 TYR A N 1
ATOM 974 C CA . TYR A 1 117 ? 8.006 13.188 -23.127 1.00 92.19 117 TYR A CA 1
ATOM 975 C C . TYR A 1 117 ? 8.876 14.319 -22.578 1.00 92.19 117 TYR A C 1
ATOM 977 O O . TYR A 1 117 ? 8.433 15.461 -22.437 1.00 92.19 117 TYR A O 1
ATOM 985 N N . ASN A 1 118 ? 10.155 14.015 -22.348 1.00 91.31 118 ASN A N 1
ATOM 986 C CA . ASN A 1 118 ? 11.129 15.045 -22.023 1.00 91.31 118 ASN A CA 1
ATOM 987 C C . ASN A 1 118 ? 11.129 16.126 -23.130 1.00 91.31 118 ASN A C 1
ATOM 989 O O . ASN A 1 118 ? 11.129 15.773 -24.317 1.00 91.31 118 ASN A O 1
ATOM 993 N N . PRO A 1 119 ? 11.171 17.427 -22.786 1.00 92.12 119 PRO A N 1
ATOM 994 C CA . PRO A 1 119 ? 11.183 18.507 -23.772 1.00 92.12 119 PRO A CA 1
ATOM 995 C C . PRO A 1 119 ? 12.267 18.361 -24.848 1.00 92.12 119 PRO A C 1
ATOM 997 O O . PRO A 1 119 ? 12.029 18.689 -26.011 1.00 92.12 119 PRO A O 1
ATOM 1000 N N . ASN A 1 120 ? 13.434 17.813 -24.494 1.00 91.06 120 ASN A N 1
ATOM 1001 C CA . ASN A 1 120 ? 14.504 17.538 -25.451 1.00 91.06 120 ASN A CA 1
ATOM 1002 C C . ASN A 1 120 ? 14.090 16.470 -26.464 1.00 91.06 120 ASN A C 1
ATOM 1004 O O . ASN A 1 120 ? 14.293 16.661 -27.657 1.00 91.06 120 ASN A O 1
ATOM 1008 N N . THR A 1 121 ? 13.439 15.393 -26.022 1.00 87.50 121 THR A N 1
ATOM 1009 C CA . THR A 1 121 ? 12.889 14.362 -26.912 1.00 87.50 121 THR A CA 1
ATOM 1010 C C . THR A 1 121 ? 11.859 14.961 -27.867 1.00 87.50 121 THR A C 1
ATOM 1012 O O . THR A 1 121 ? 11.944 14.744 -29.074 1.00 87.50 121 THR A O 1
ATOM 1015 N N . VAL A 1 122 ? 10.936 15.783 -27.355 1.00 88.56 122 VAL A N 1
ATOM 1016 C CA . VAL A 1 122 ? 9.939 16.488 -28.180 1.00 88.56 122 VAL A CA 1
ATOM 1017 C C . VAL A 1 122 ? 10.627 17.363 -29.234 1.00 88.56 122 VAL A C 1
ATOM 1019 O O . VAL A 1 122 ? 10.255 17.328 -30.406 1.00 88.56 122 VAL A O 1
ATOM 1022 N N . LYS A 1 123 ? 11.664 18.116 -28.846 1.00 88.38 123 LYS A N 1
ATOM 1023 C CA . LYS A 1 123 ? 12.455 18.949 -29.762 1.00 88.38 123 LYS A CA 1
ATOM 1024 C C . LYS A 1 123 ? 13.157 18.111 -30.833 1.00 88.38 123 LYS A C 1
ATOM 1026 O O . LYS A 1 123 ? 13.102 18.471 -32.007 1.00 88.38 123 LYS A O 1
ATOM 1031 N N . THR A 1 124 ? 13.760 16.987 -30.454 1.00 87.50 124 THR A N 1
ATOM 1032 C CA . THR A 1 124 ? 14.441 16.077 -31.381 1.00 87.50 124 THR A CA 1
ATOM 1033 C C . THR A 1 124 ? 13.478 15.542 -32.438 1.00 87.50 124 THR A C 1
ATOM 1035 O O . THR A 1 124 ? 13.756 15.670 -33.630 1.00 87.50 124 THR A O 1
ATOM 1038 N N . PHE A 1 125 ? 12.309 15.037 -32.040 1.00 86.00 125 PHE A N 1
ATOM 1039 C CA . PHE A 1 125 ? 11.312 14.533 -32.990 1.00 86.00 125 PHE A CA 1
ATOM 1040 C C . PHE A 1 125 ? 10.711 15.629 -33.877 1.00 86.00 125 PHE A C 1
ATOM 1042 O O . PHE A 1 125 ? 10.426 15.373 -35.044 1.00 86.00 125 PHE A O 1
ATOM 1049 N N . ARG A 1 126 ? 10.582 16.863 -33.369 1.00 83.75 126 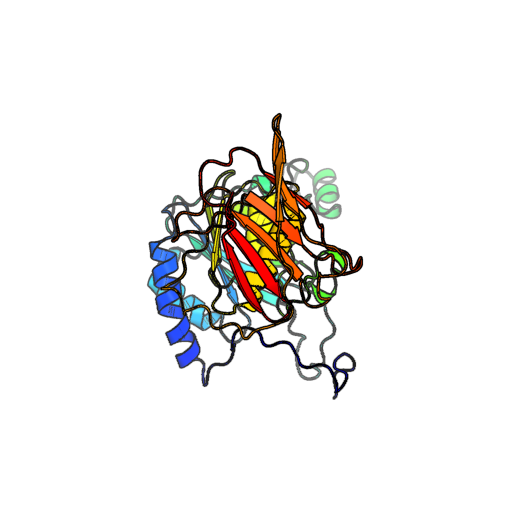ARG A N 1
ATOM 1050 C CA . ARG A 1 126 ? 10.208 18.024 -34.196 1.00 83.75 126 ARG A CA 1
ATOM 1051 C C . ARG A 1 126 ? 11.283 18.381 -35.227 1.00 83.75 126 ARG A C 1
ATOM 1053 O O . ARG A 1 126 ? 10.939 18.805 -36.321 1.00 83.75 126 ARG A O 1
ATOM 1060 N N . SER A 1 127 ? 12.565 18.215 -34.890 1.00 85.44 127 SER A N 1
ATOM 1061 C CA . SER A 1 127 ? 13.682 18.507 -35.805 1.00 85.44 127 SER A CA 1
ATOM 1062 C C . SER A 1 127 ? 13.951 17.415 -36.843 1.00 85.44 127 SER A C 1
ATOM 1064 O O . SER A 1 127 ? 14.464 17.709 -37.917 1.00 85.44 127 SER A O 1
ATOM 1066 N N . SER A 1 128 ? 13.621 16.157 -36.541 1.00 83.19 128 SER A N 1
ATOM 1067 C CA . SER A 1 128 ? 13.824 15.036 -37.457 1.00 83.19 128 SER A CA 1
ATOM 1068 C C . SER A 1 128 ? 12.786 13.939 -37.212 1.00 83.19 128 SER A C 1
ATOM 1070 O O . SER A 1 128 ? 12.880 13.215 -36.216 1.00 83.19 128 SER A O 1
ATOM 1072 N N . PRO A 1 129 ? 11.850 13.721 -38.155 1.00 69.31 129 PRO A N 1
ATOM 1073 C CA . PRO A 1 129 ? 10.907 12.601 -38.099 1.00 69.31 129 PRO A CA 1
ATOM 1074 C C . PRO A 1 129 ? 11.595 11.225 -38.117 1.00 69.31 129 PRO A C 1
ATOM 1076 O O . PRO A 1 129 ? 10.990 10.221 -37.753 1.00 69.31 129 PRO A O 1
ATOM 1079 N N . LYS A 1 130 ? 12.874 11.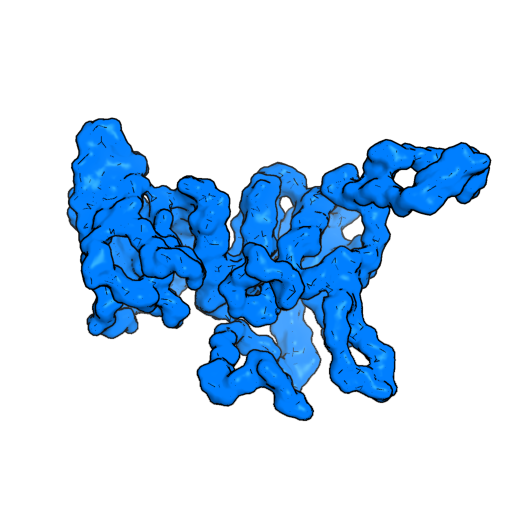164 -38.524 1.00 77.62 130 LYS A N 1
ATOM 1080 C CA . LYS A 1 130 ? 13.679 9.933 -38.567 1.00 77.62 130 LYS A CA 1
ATOM 1081 C C . LYS A 1 130 ? 14.355 9.592 -37.232 1.00 77.62 130 LYS A C 1
ATOM 1083 O O . LYS A 1 130 ? 14.947 8.522 -37.126 1.00 77.62 130 LYS A O 1
ATOM 1088 N N . ALA A 1 131 ? 14.262 10.456 -36.216 1.00 76.69 131 ALA A N 1
ATOM 1089 C CA . ALA A 1 131 ? 14.961 10.284 -34.939 1.00 76.69 131 ALA A CA 1
ATOM 1090 C C . ALA A 1 131 ? 14.549 9.029 -34.143 1.00 76.69 131 ALA A C 1
ATOM 1092 O O . ALA A 1 131 ? 15.306 8.570 -33.294 1.00 76.69 131 ALA A O 1
ATOM 1093 N N . GLY A 1 132 ? 13.375 8.452 -34.413 1.00 72.19 132 GLY A N 1
ATOM 1094 C CA . GLY A 1 132 ? 12.854 7.285 -33.694 1.00 72.19 132 GLY A CA 1
ATOM 1095 C C . GLY A 1 132 ? 13.123 5.940 -34.359 1.00 72.19 132 GLY A C 1
ATOM 1096 O O . GLY A 1 132 ? 12.280 5.055 -34.243 1.00 72.19 132 GLY A O 1
ATOM 1097 N N . PHE A 1 133 ? 14.219 5.785 -35.111 1.00 77.31 133 PHE A N 1
ATOM 1098 C CA . PHE A 1 133 ? 14.499 4.554 -35.872 1.00 77.31 133 PHE A CA 1
ATOM 1099 C C . PHE A 1 133 ? 13.309 4.130 -36.761 1.00 77.31 133 PHE A C 1
ATOM 1101 O O . PHE A 1 133 ? 12.936 2.962 -36.827 1.00 77.31 133 PHE A O 1
ATOM 1108 N N . GLY A 1 134 ? 12.660 5.112 -37.397 1.00 72.56 134 GLY A N 1
ATOM 1109 C CA . GLY A 1 134 ? 11.478 4.906 -38.244 1.00 72.56 134 GLY A CA 1
ATOM 1110 C C . GLY A 1 134 ? 10.128 4.904 -37.515 1.00 72.56 134 GLY A C 1
ATOM 1111 O O . GLY A 1 134 ? 9.097 4.851 -38.179 1.00 72.56 134 GLY A O 1
ATOM 1112 N N . LYS A 1 135 ? 10.096 5.007 -36.180 1.00 77.12 135 LYS A N 1
ATOM 1113 C CA . LYS A 1 135 ? 8.854 5.159 -35.406 1.00 77.12 135 LYS A CA 1
ATOM 1114 C C . LYS A 1 135 ? 8.604 6.628 -35.072 1.00 77.12 135 LYS A C 1
ATOM 1116 O O . LYS A 1 135 ? 9.471 7.297 -34.512 1.00 77.12 135 LYS A O 1
ATOM 1121 N N . VAL A 1 136 ? 7.401 7.112 -35.375 1.00 78.88 136 VAL A N 1
ATOM 1122 C CA . VAL A 1 136 ? 6.932 8.438 -34.955 1.00 78.88 136 VAL A CA 1
ATOM 1123 C C . VAL A 1 136 ? 6.047 8.251 -33.721 1.00 78.88 136 VAL A C 1
ATOM 1125 O O . VAL A 1 136 ? 4.981 7.645 -33.840 1.00 78.88 136 VAL A O 1
ATOM 1128 N N . PRO A 1 137 ? 6.479 8.690 -32.526 1.00 84.62 137 PRO A N 1
ATOM 1129 C CA . PRO A 1 137 ? 5.662 8.586 -31.328 1.00 84.62 137 PRO A CA 1
ATOM 1130 C C . PRO A 1 137 ? 4.544 9.630 -31.336 1.00 84.62 137 PRO A C 1
ATOM 1132 O O . PRO A 1 137 ? 4.703 10.733 -31.863 1.00 84.62 137 PRO A O 1
ATOM 1135 N N . ASP A 1 138 ? 3.440 9.312 -30.667 1.00 88.12 138 ASP A N 1
ATOM 1136 C CA . ASP A 1 138 ? 2.430 10.305 -30.317 1.00 88.12 138 ASP A CA 1
ATOM 1137 C C . ASP A 1 138 ? 2.946 11.158 -29.148 1.00 88.12 138 ASP A C 1
ATOM 1139 O O . ASP A 1 138 ? 2.847 10.796 -27.973 1.00 88.12 138 ASP A O 1
ATOM 1143 N N . LEU A 1 139 ? 3.553 12.294 -29.492 1.00 88.06 139 LEU A N 1
ATOM 1144 C CA . LEU A 1 139 ? 4.129 13.220 -28.518 1.00 88.06 139 LEU A CA 1
ATOM 1145 C C . LEU A 1 139 ? 3.069 13.851 -27.605 1.00 88.06 139 LEU A C 1
ATOM 1147 O O . LEU A 1 139 ? 3.413 14.252 -26.494 1.00 88.06 139 LEU A O 1
ATOM 1151 N N . GLY A 1 140 ? 1.817 13.953 -28.066 1.00 89.62 140 GLY A N 1
ATOM 1152 C CA . GLY A 1 140 ? 0.708 14.520 -27.298 1.00 89.62 140 GLY A CA 1
ATOM 1153 C C . GLY A 1 140 ? 0.161 13.539 -26.266 1.00 89.62 140 GLY A C 1
ATOM 1154 O O . GLY A 1 140 ? -0.117 13.934 -25.137 1.00 89.62 140 GLY A O 1
ATOM 1155 N N . ARG A 1 141 ? 0.079 12.251 -26.623 1.00 92.81 141 ARG A N 1
ATOM 1156 C CA . ARG A 1 141 ? -0.351 11.175 -25.714 1.00 92.81 141 ARG A CA 1
ATOM 1157 C C . ARG A 1 141 ? 0.686 10.848 -24.636 1.00 92.81 141 ARG A C 1
ATOM 1159 O O . ARG A 1 141 ? 0.325 10.337 -23.581 1.00 92.81 141 ARG A O 1
ATOM 1166 N N . GLY A 1 142 ? 1.963 11.141 -24.882 1.00 94.00 142 GLY A N 1
ATOM 1167 C CA . GLY A 1 142 ? 3.054 10.871 -23.943 1.00 94.00 142 GLY A CA 1
ATOM 1168 C C . GLY A 1 142 ? 3.521 9.414 -23.959 1.00 94.00 142 GLY A C 1
ATOM 1169 O O . GLY A 1 142 ? 3.054 8.587 -24.750 1.00 94.00 142 GLY A O 1
ATOM 1170 N N . LYS A 1 143 ? 4.464 9.078 -23.077 1.00 94.00 143 LYS A N 1
ATOM 1171 C CA . LYS A 1 143 ? 5.047 7.733 -22.962 1.00 94.00 143 LYS A CA 1
ATOM 1172 C C . LYS A 1 143 ? 4.552 7.015 -21.716 1.00 94.00 143 LYS A C 1
ATOM 1174 O O . LYS A 1 143 ? 4.238 7.648 -20.718 1.00 94.00 143 LYS A O 1
ATOM 1179 N N . VAL A 1 144 ? 4.547 5.688 -21.764 1.00 95.81 144 VAL A N 1
ATOM 1180 C CA . VAL A 1 144 ? 4.505 4.880 -20.539 1.00 95.81 144 VAL A CA 1
ATOM 1181 C C . VAL A 1 144 ? 5.843 5.091 -19.813 1.00 95.81 144 VAL A C 1
ATOM 1183 O O . VAL A 1 144 ? 6.875 5.085 -20.493 1.00 95.81 144 VAL A O 1
ATOM 1186 N N . PRO A 1 145 ? 5.851 5.337 -18.492 1.00 95.94 145 PRO A N 1
ATOM 1187 C CA . PRO A 1 145 ? 7.084 5.506 -17.735 1.00 95.94 145 PRO A CA 1
ATOM 1188 C C . PRO A 1 145 ? 7.933 4.238 -17.810 1.00 95.94 145 PRO A C 1
ATOM 1190 O O . PRO A 1 145 ? 7.411 3.130 -17.941 1.00 95.94 145 PRO A O 1
ATOM 1193 N N . GLU A 1 146 ? 9.246 4.406 -17.702 1.00 96.06 146 GLU A N 1
ATOM 1194 C CA . GLU A 1 146 ? 10.182 3.296 -17.539 1.00 96.06 146 GLU A CA 1
ATOM 1195 C C . GLU A 1 146 ? 9.922 2.554 -16.218 1.00 96.06 146 GLU A C 1
ATOM 1197 O O . GLU A 1 146 ? 9.121 2.992 -15.397 1.00 96.06 146 GLU A O 1
ATOM 1202 N N . ASP A 1 147 ? 10.611 1.443 -15.974 1.00 97.00 147 ASP A N 1
ATOM 1203 C CA . ASP A 1 147 ? 10.568 0.704 -14.707 1.00 97.00 147 ASP A CA 1
ATOM 1204 C C . ASP A 1 147 ? 11.575 1.218 -13.663 1.00 97.00 147 ASP A C 1
ATOM 1206 O O . ASP A 1 147 ? 11.720 0.627 -12.600 1.00 97.00 147 ASP A O 1
ATOM 1210 N N . TRP A 1 148 ? 12.208 2.372 -13.891 1.00 96.69 148 TRP A N 1
ATOM 1211 C CA . TRP A 1 148 ? 12.927 3.121 -12.858 1.00 96.69 148 TRP A CA 1
ATOM 1212 C C . TRP A 1 148 ? 12.145 4.391 -12.507 1.00 96.69 148 TRP A C 1
ATOM 1214 O O . TRP A 1 148 ? 11.901 5.261 -13.339 1.00 96.69 148 TRP A O 1
ATOM 1224 N N . TRP A 1 149 ? 11.689 4.503 -11.264 1.00 97.50 149 TRP A N 1
ATOM 1225 C CA . TRP A 1 149 ? 10.746 5.541 -10.852 1.00 97.50 149 TRP A CA 1
ATOM 1226 C C . TRP A 1 149 ? 11.359 6.477 -9.835 1.00 97.50 149 TRP A C 1
ATOM 1228 O O . TRP A 1 149 ? 11.756 6.044 -8.757 1.00 97.50 149 TRP A O 1
ATOM 1238 N N . TYR A 1 150 ? 11.356 7.776 -10.128 1.00 96.12 150 TYR A N 1
ATOM 1239 C CA . TYR A 1 150 ? 11.701 8.776 -9.129 1.00 96.12 150 TYR A CA 1
ATOM 1240 C C . TYR A 1 150 ? 10.475 9.194 -8.318 1.00 96.12 150 TYR A C 1
ATOM 1242 O O . TYR A 1 150 ? 9.573 9.851 -8.837 1.00 96.12 150 TYR A O 1
ATOM 1250 N N . PHE A 1 151 ? 10.491 8.887 -7.022 1.00 95.06 151 PHE A N 1
ATOM 1251 C CA . PHE A 1 151 ? 9.556 9.458 -6.052 1.00 95.06 151 PHE A CA 1
ATOM 1252 C C . PHE A 1 151 ? 10.304 9.820 -4.768 1.00 95.06 151 PHE A C 1
ATOM 1254 O O . PHE A 1 151 ? 11.065 8.998 -4.257 1.00 95.06 151 PHE A O 1
ATOM 1261 N N . PRO A 1 152 ? 10.116 11.024 -4.203 1.00 90.19 152 PRO A N 1
ATOM 1262 C CA . PRO A 1 152 ? 10.783 11.392 -2.963 1.00 90.19 152 PRO A CA 1
ATOM 1263 C C . PRO A 1 152 ? 10.249 10.571 -1.782 1.00 90.19 152 PRO A C 1
ATOM 1265 O O . PRO A 1 152 ? 9.073 10.224 -1.717 1.00 90.19 152 PRO A O 1
ATOM 1268 N N . VAL A 1 153 ? 11.107 10.323 -0.791 1.00 85.12 153 VAL A N 1
ATOM 1269 C CA . VAL A 1 153 ? 10.675 9.754 0.493 1.00 85.12 153 VAL A CA 1
ATOM 1270 C C . VAL A 1 153 ? 9.751 10.725 1.240 1.00 85.12 153 VAL A C 1
ATOM 1272 O O . VAL A 1 153 ? 9.949 11.942 1.196 1.00 85.12 153 VAL A O 1
ATOM 1275 N N . VAL A 1 154 ? 8.783 10.200 1.999 1.00 78.62 154 VAL A N 1
ATOM 1276 C CA . VAL A 1 154 ? 7.758 10.992 2.722 1.00 78.62 154 VAL A CA 1
ATOM 1277 C C . VAL A 1 154 ? 8.353 11.966 3.742 1.00 78.62 154 VAL A C 1
ATOM 1279 O O . VAL A 1 154 ? 7.795 13.030 4.014 1.00 78.62 154 VAL A O 1
ATOM 1282 N N . ALA A 1 155 ? 9.567 11.697 4.224 1.00 68.88 155 ALA A N 1
ATOM 1283 C CA . ALA A 1 155 ? 10.356 12.663 4.982 1.00 68.88 155 ALA A CA 1
ATOM 1284 C C . ALA A 1 155 ? 10.628 13.983 4.222 1.00 68.88 155 ALA A C 1
ATOM 1286 O O . ALA A 1 155 ? 11.180 14.905 4.807 1.00 68.88 155 ALA A O 1
ATOM 1287 N N . ARG A 1 156 ? 10.229 14.146 2.957 1.00 67.62 156 ARG A N 1
ATOM 1288 C CA . ARG A 1 156 ? 10.246 15.429 2.232 1.00 67.62 156 ARG A CA 1
ATOM 1289 C C . ARG A 1 156 ? 8.847 15.984 1.920 1.00 67.62 156 ARG A C 1
ATOM 1291 O O . ARG A 1 156 ? 8.735 17.154 1.571 1.00 67.62 156 ARG A O 1
ATOM 1298 N N . LEU A 1 157 ? 7.791 15.197 2.124 1.00 74.88 157 LEU A N 1
ATOM 1299 C CA . LEU A 1 157 ? 6.404 15.511 1.766 1.00 74.88 157 LEU A CA 1
ATOM 1300 C C . LEU A 1 157 ? 5.598 15.887 3.015 1.00 74.88 157 LEU A C 1
ATOM 1302 O O . LEU A 1 157 ? 4.920 15.060 3.613 1.00 74.88 157 LEU A O 1
ATOM 1306 N N . HIS A 1 158 ? 5.706 17.142 3.453 1.00 67.19 158 HIS A N 1
ATOM 1307 C CA . HIS A 1 158 ? 5.162 17.584 4.746 1.00 67.19 158 HIS A CA 1
ATOM 1308 C C . HIS A 1 158 ? 3.633 17.485 4.839 1.00 67.19 158 HIS A C 1
ATOM 1310 O O . HIS A 1 158 ? 3.120 17.282 5.935 1.00 67.19 158 HIS A O 1
ATOM 1316 N N . SER A 1 159 ? 2.929 17.611 3.714 1.00 75.25 159 SER A N 1
ATOM 1317 C CA . SER A 1 159 ? 1.470 17.499 3.620 1.00 75.25 159 SER A CA 1
ATOM 1318 C C . SER A 1 159 ? 0.954 16.063 3.720 1.00 75.25 159 SER A C 1
ATOM 1320 O O . SER A 1 159 ? -0.203 15.876 4.063 1.00 75.25 159 SER A O 1
ATOM 1322 N N . GLU A 1 160 ? 1.790 15.056 3.446 1.00 79.44 160 GLU A N 1
ATOM 1323 C CA . GLU A 1 160 ? 1.378 13.645 3.454 1.00 79.44 160 GLU A CA 1
ATOM 1324 C C . GLU A 1 160 ? 1.706 12.932 4.774 1.00 79.44 160 GLU A C 1
ATOM 1326 O O . GLU A 1 160 ? 1.250 11.813 4.997 1.00 79.44 160 GLU A O 1
ATOM 1331 N N . ARG A 1 161 ? 2.540 13.518 5.642 1.00 78.81 161 ARG A N 1
ATOM 1332 C CA . ARG A 1 161 ? 3.061 12.834 6.835 1.00 78.81 161 ARG A CA 1
ATOM 1333 C C . ARG A 1 161 ? 1.964 12.550 7.859 1.00 78.81 161 ARG A C 1
ATOM 1335 O O . ARG A 1 161 ? 1.446 13.466 8.485 1.00 78.81 161 ARG A O 1
ATOM 1342 N N . THR A 1 162 ? 1.754 11.268 8.134 1.00 75.75 162 THR A N 1
ATOM 1343 C CA . THR A 1 162 ? 0.901 10.780 9.235 1.00 75.75 162 THR A CA 1
ATOM 1344 C C . THR A 1 162 ? 1.643 10.654 10.571 1.00 75.75 162 THR A C 1
ATOM 1346 O O . THR A 1 162 ? 1.028 10.466 11.613 1.00 75.75 162 THR A O 1
ATOM 1349 N N . GLY A 1 163 ? 2.980 10.707 10.549 1.00 74.06 163 GLY A N 1
ATOM 1350 C CA . GLY A 1 163 ? 3.828 10.381 11.703 1.00 74.06 163 GLY A CA 1
ATOM 1351 C C . GLY A 1 163 ? 4.190 8.893 11.817 1.00 74.06 163 GLY A C 1
ATOM 1352 O O . GLY A 1 163 ? 4.931 8.514 12.724 1.00 74.06 163 GLY A O 1
ATOM 1353 N N . TYR A 1 164 ? 3.723 8.044 10.896 1.00 78.50 164 TYR A N 1
ATOM 1354 C CA . TYR A 1 164 ? 4.137 6.643 10.825 1.00 78.50 164 TYR A CA 1
ATOM 1355 C C . TYR A 1 164 ? 5.567 6.513 10.239 1.00 78.50 164 TYR A C 1
ATOM 1357 O O . TYR A 1 164 ? 5.825 7.081 9.172 1.00 78.50 164 TYR A O 1
ATOM 1365 N N . PRO A 1 165 ? 6.507 5.779 10.878 1.00 68.12 165 PRO A N 1
ATOM 1366 C CA . PRO A 1 165 ? 7.940 5.838 10.543 1.00 68.12 165 PRO A CA 1
ATOM 1367 C C . PRO A 1 165 ? 8.316 5.431 9.109 1.00 68.12 165 PRO A C 1
ATOM 1369 O O . PRO A 1 165 ? 9.252 5.990 8.541 1.00 68.12 165 PRO A O 1
ATOM 1372 N N . THR A 1 166 ? 7.594 4.477 8.515 1.00 81.75 166 THR A N 1
ATOM 1373 C CA . THR A 1 166 ? 7.931 3.843 7.222 1.00 81.75 166 THR A CA 1
ATOM 1374 C C . THR A 1 166 ? 6.920 4.145 6.108 1.00 81.75 166 THR A C 1
ATOM 1376 O O . THR A 1 166 ? 6.807 3.398 5.130 1.00 81.75 166 THR A O 1
ATOM 1379 N N . GLN A 1 167 ? 6.188 5.258 6.240 1.00 87.50 167 GLN A N 1
ATOM 1380 C CA . GLN A 1 167 ? 5.162 5.671 5.285 1.00 87.50 167 GLN A CA 1
ATOM 1381 C C . GLN A 1 167 ? 5.713 5.812 3.854 1.00 87.50 167 GLN A C 1
ATOM 1383 O O . GLN A 1 167 ? 6.734 6.463 3.614 1.00 87.50 167 GLN A O 1
ATOM 1388 N N . LYS A 1 168 ? 4.981 5.246 2.891 1.00 92.88 168 LYS A N 1
ATOM 1389 C CA . LYS A 1 168 ? 5.258 5.366 1.454 1.00 92.88 168 LYS A CA 1
ATOM 1390 C C . LYS A 1 168 ? 4.582 6.607 0.848 1.00 92.88 168 LYS A C 1
ATOM 1392 O O . LYS A 1 168 ? 3.513 6.985 1.339 1.00 92.88 168 LYS A O 1
ATOM 1397 N N . PRO A 1 169 ? 5.187 7.245 -0.176 1.00 94.62 169 PRO A N 1
ATOM 1398 C CA . PRO A 1 169 ? 4.626 8.437 -0.815 1.00 94.62 169 PRO A CA 1
ATOM 1399 C C . PRO A 1 169 ? 3.389 8.082 -1.640 1.00 94.62 169 PRO A C 1
ATOM 1401 O O . PRO A 1 169 ? 3.401 7.079 -2.354 1.00 94.62 169 PRO A O 1
ATOM 1404 N N . GLU A 1 170 ? 2.339 8.901 -1.583 1.00 94.56 170 GLU A N 1
ATOM 1405 C CA . GLU A 1 170 ? 1.075 8.592 -2.270 1.00 94.56 170 GLU A CA 1
ATOM 1406 C C . GLU A 1 170 ? 1.250 8.413 -3.779 1.00 94.56 170 GLU A C 1
ATOM 1408 O O . GLU A 1 170 ? 0.699 7.477 -4.351 1.00 94.56 170 GLU A O 1
ATOM 1413 N N . ALA A 1 171 ? 2.071 9.254 -4.413 1.00 95.94 171 ALA A N 1
ATOM 1414 C CA . ALA A 1 171 ? 2.290 9.228 -5.858 1.00 95.94 171 ALA A CA 1
ATOM 1415 C C . ALA A 1 171 ? 2.859 7.887 -6.372 1.00 95.94 171 ALA A C 1
ATOM 1417 O O . ALA A 1 171 ? 2.536 7.465 -7.485 1.00 95.94 171 ALA A O 1
ATOM 1418 N N . LEU A 1 172 ? 3.660 7.193 -5.552 1.00 97.50 172 LEU A N 1
ATOM 1419 C CA . LEU A 1 172 ? 4.179 5.861 -5.877 1.00 97.50 172 LEU A CA 1
ATOM 1420 C C . LEU A 1 172 ? 3.041 4.835 -5.948 1.00 97.50 172 LEU A C 1
ATOM 1422 O O . LEU A 1 172 ? 2.931 4.095 -6.925 1.00 97.50 172 LEU A O 1
ATOM 1426 N N . LEU A 1 173 ? 2.176 4.812 -4.930 1.00 97.81 173 LEU A N 1
ATOM 1427 C CA . LEU A 1 173 ? 1.044 3.885 -4.872 1.00 97.81 173 LEU A CA 1
ATOM 1428 C C . LEU A 1 173 ? -0.028 4.260 -5.897 1.00 97.81 173 LEU A C 1
ATOM 1430 O O . LEU A 1 173 ? -0.654 3.379 -6.473 1.00 97.81 173 LEU A O 1
ATOM 1434 N N . GLU A 1 174 ? -0.213 5.550 -6.174 1.00 98.00 174 GLU A N 1
ATOM 1435 C CA . GLU A 1 174 ? -1.154 6.035 -7.183 1.00 98.00 174 GLU A CA 1
ATOM 1436 C C . GLU A 1 174 ? -0.802 5.509 -8.573 1.00 98.00 174 GLU A C 1
ATOM 1438 O O . GLU A 1 174 ? -1.689 5.028 -9.277 1.00 98.00 174 GLU A O 1
ATOM 1443 N N . ARG A 1 175 ? 0.485 5.519 -8.944 1.00 98.44 175 ARG A N 1
ATOM 1444 C CA . ARG A 1 175 ? 0.951 4.919 -10.202 1.00 98.44 175 ARG A CA 1
ATOM 1445 C C . ARG A 1 175 ? 0.630 3.425 -10.262 1.00 98.44 175 ARG A C 1
ATOM 1447 O O . ARG A 1 175 ? 0.093 2.964 -11.266 1.00 98.44 175 ARG A O 1
ATOM 1454 N N . ILE A 1 176 ? 0.914 2.687 -9.188 1.00 98.50 176 ILE A N 1
ATOM 1455 C CA . ILE A 1 176 ? 0.643 1.244 -9.097 1.00 98.50 176 ILE A CA 1
ATOM 1456 C C . ILE A 1 176 ? -0.858 0.953 -9.249 1.00 98.50 176 ILE A C 1
ATOM 1458 O O . ILE A 1 176 ? -1.247 0.114 -10.062 1.00 98.50 176 ILE A O 1
ATOM 1462 N N . VAL A 1 177 ? -1.708 1.660 -8.500 1.00 98.62 177 VAL A N 1
ATOM 1463 C CA . VAL A 1 177 ? -3.162 1.440 -8.503 1.00 98.62 177 VAL A CA 1
ATOM 1464 C C . VAL A 1 177 ? -3.778 1.816 -9.849 1.00 98.62 177 VAL A C 1
ATOM 1466 O O . VAL A 1 177 ? -4.599 1.056 -10.359 1.00 98.62 177 VAL A O 1
ATOM 1469 N N . LYS A 1 178 ? -3.370 2.944 -10.448 1.00 98.44 178 LYS A N 1
ATOM 1470 C CA . LYS A 1 178 ? -3.846 3.369 -11.774 1.00 98.44 178 LYS A CA 1
ATOM 1471 C C . LYS A 1 178 ? -3.499 2.354 -12.857 1.00 98.44 178 LYS A C 1
ATOM 1473 O O . LYS A 1 178 ? -4.375 2.005 -13.638 1.00 98.44 178 LYS A O 1
ATOM 1478 N N . ALA A 1 179 ? -2.262 1.855 -12.866 1.00 98.31 179 ALA A N 1
ATOM 1479 C CA . ALA A 1 179 ? -1.833 0.858 -13.839 1.00 98.31 179 ALA A CA 1
ATOM 1480 C C . ALA A 1 179 ? -2.578 -0.472 -13.668 1.00 98.31 179 ALA A C 1
ATOM 1482 O O . ALA A 1 179 ? -3.046 -1.034 -14.647 1.00 98.31 179 ALA A O 1
ATOM 1483 N N . SER A 1 180 ? -2.704 -0.983 -12.443 1.00 98.19 180 SER A N 1
ATOM 1484 C CA . SER A 1 180 ? -3.017 -2.407 -12.230 1.00 98.19 180 SER A CA 1
ATOM 1485 C C . SER A 1 180 ? -4.394 -2.702 -11.640 1.00 98.19 180 SER A C 1
ATOM 1487 O O . SER A 1 180 ? -4.714 -3.865 -11.397 1.00 98.19 180 SER A O 1
ATOM 1489 N N . SER A 1 181 ? -5.234 -1.688 -11.419 1.00 98.19 181 SER A N 1
ATOM 1490 C CA . SER A 1 181 ? -6.597 -1.882 -10.917 1.00 98.19 181 SER A CA 1
ATOM 1491 C C . SER A 1 181 ? -7.598 -0.990 -11.658 1.00 98.19 181 SER A C 1
ATOM 1493 O O . SER A 1 181 ? -7.442 0.235 -11.629 1.00 98.19 181 SER A O 1
ATOM 1495 N N . PRO A 1 182 ? -8.644 -1.551 -12.296 1.00 97.06 182 PRO A N 1
ATOM 1496 C CA . PRO A 1 182 ? -9.697 -0.748 -12.911 1.00 97.06 182 PRO A CA 1
ATOM 1497 C C . PRO A 1 182 ? -10.477 0.046 -11.854 1.00 97.06 182 PRO A C 1
ATOM 1499 O O . PRO A 1 182 ? -10.423 -0.253 -10.658 1.00 97.06 182 PRO A O 1
ATOM 1502 N N . GLU A 1 183 ? -11.223 1.060 -12.283 1.00 95.25 183 GLU A N 1
ATOM 1503 C CA . GLU A 1 183 ? -12.172 1.764 -11.412 1.00 95.25 183 GLU A CA 1
ATOM 1504 C C . GLU A 1 183 ? -13.193 0.784 -10.801 1.00 95.25 183 GLU A C 1
ATOM 1506 O O . GLU A 1 183 ? -13.583 -0.198 -11.434 1.00 95.25 183 GLU A O 1
ATOM 1511 N N . GLY A 1 184 ? -13.545 0.968 -9.523 1.00 95.44 184 GLY A N 1
ATOM 1512 C CA . GLY A 1 184 ? -14.347 0.001 -8.755 1.00 95.44 184 GLY A CA 1
ATOM 1513 C C . GLY A 1 184 ? -13.638 -1.329 -8.429 1.00 95.44 184 GLY A C 1
ATOM 1514 O O . GLY A 1 184 ? -14.186 -2.173 -7.702 1.00 95.44 184 GLY A O 1
ATOM 1515 N N . GLY A 1 185 ? -12.410 -1.519 -8.929 1.00 96.06 185 GLY A N 1
ATOM 1516 C CA . GLY A 1 185 ? -11.543 -2.659 -8.649 1.00 96.06 185 GLY A CA 1
ATOM 1517 C C . GLY A 1 185 ? -11.190 -2.787 -7.167 1.00 96.06 185 GLY A C 1
ATOM 1518 O O . GLY A 1 185 ? -11.424 -1.877 -6.373 1.00 96.06 185 GLY A O 1
ATOM 1519 N N . LEU A 1 186 ? -10.646 -3.944 -6.787 1.00 97.00 186 LEU A N 1
ATOM 1520 C CA . LEU A 1 186 ? -10.272 -4.253 -5.407 1.00 97.00 186 LEU A CA 1
ATOM 1521 C C . LEU A 1 186 ? -8.749 -4.225 -5.244 1.00 97.00 186 LEU A C 1
ATOM 1523 O O . LEU A 1 186 ? -8.042 -4.905 -5.984 1.00 97.00 186 LEU A O 1
ATOM 1527 N N . VAL A 1 187 ? -8.257 -3.471 -4.261 1.00 98.12 187 VAL A N 1
ATOM 1528 C CA . VAL A 1 187 ? -6.836 -3.391 -3.887 1.00 98.12 187 VAL A CA 1
ATOM 1529 C C . VAL A 1 187 ? -6.626 -4.036 -2.514 1.00 98.12 187 VAL A C 1
ATOM 1531 O O . VAL A 1 187 ? -7.362 -3.745 -1.577 1.00 98.12 187 VAL A O 1
ATOM 1534 N N . GLY A 1 188 ? -5.639 -4.921 -2.384 1.00 97.00 188 GLY A N 1
ATOM 1535 C CA . GLY A 1 188 ? -5.294 -5.571 -1.115 1.00 97.00 188 GLY A CA 1
ATOM 1536 C C . GLY A 1 188 ? -3.942 -5.097 -0.588 1.00 97.00 188 GLY A C 1
ATOM 1537 O O . GLY A 1 188 ? -2.976 -5.095 -1.346 1.00 97.00 188 GLY A O 1
ATOM 1538 N N . ASP A 1 189 ? -3.864 -4.739 0.693 1.00 96.62 189 ASP A N 1
ATOM 1539 C CA . ASP A 1 189 ? -2.609 -4.415 1.381 1.00 96.62 189 ASP A CA 1
ATOM 1540 C C . ASP A 1 189 ? -2.592 -5.029 2.788 1.00 96.62 189 ASP A C 1
ATOM 1542 O O . ASP A 1 189 ? -3.248 -4.542 3.705 1.00 96.62 189 ASP A O 1
ATOM 1546 N N . PHE A 1 190 ? -1.855 -6.125 2.957 1.00 94.44 190 PHE A N 1
ATOM 1547 C CA . PHE A 1 190 ? -1.816 -6.890 4.211 1.00 94.44 190 PHE A CA 1
ATOM 1548 C C . PHE A 1 190 ? -0.617 -6.538 5.107 1.00 94.44 190 PHE A C 1
ATOM 1550 O O . PHE A 1 190 ? -0.346 -7.247 6.076 1.00 94.44 190 PHE A O 1
ATOM 1557 N N . PHE A 1 191 ? 0.088 -5.458 4.761 1.00 93.06 191 PHE A N 1
ATOM 1558 C CA . PHE A 1 191 ? 1.147 -4.821 5.542 1.00 93.06 191 PHE A CA 1
ATOM 1559 C C . PHE A 1 191 ? 0.936 -3.303 5.510 1.00 93.06 191 PHE A C 1
ATOM 1561 O O . PHE A 1 191 ? 1.838 -2.532 5.171 1.00 93.06 191 PHE A O 1
ATOM 1568 N N . CYS A 1 192 ? -0.302 -2.875 5.782 1.00 91.31 192 CYS A N 1
ATOM 1569 C CA . CYS A 1 192 ? -0.753 -1.557 5.355 1.00 91.31 192 CYS A CA 1
ATOM 1570 C C . CYS A 1 192 ? -0.044 -0.397 6.061 1.00 91.31 192 CYS A C 1
ATOM 1572 O O . CYS A 1 192 ? -0.026 0.719 5.529 1.00 91.31 192 CYS A O 1
ATOM 1574 N N . GLY A 1 193 ? 0.530 -0.620 7.250 1.00 89.56 193 GLY A N 1
ATOM 1575 C CA . GLY A 1 193 ? 1.272 0.380 8.009 1.00 89.56 193 GLY A CA 1
ATOM 1576 C C . GLY A 1 193 ? 0.492 1.689 8.137 1.00 89.56 193 GLY A C 1
ATOM 1577 O O . GLY A 1 193 ? -0.605 1.746 8.680 1.00 89.56 193 GLY A O 1
ATOM 1578 N N . SER A 1 194 ? 1.036 2.756 7.558 1.00 88.62 194 SER A N 1
ATOM 1579 C CA . SER A 1 194 ? 0.416 4.092 7.491 1.00 88.62 194 SER A CA 1
ATOM 1580 C C . SER A 1 194 ? -0.890 4.213 6.682 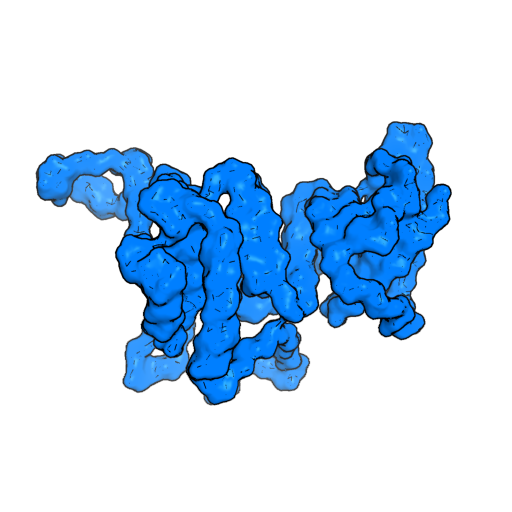1.00 88.62 194 SER A C 1
ATOM 1582 O O . SER A 1 194 ? -1.443 5.309 6.572 1.00 88.62 194 SER A O 1
ATOM 1584 N N . GLY A 1 195 ? -1.338 3.140 6.030 1.00 91.62 195 GLY A N 1
ATOM 1585 C CA . GLY A 1 195 ? -2.563 3.116 5.239 1.00 91.62 195 GLY A CA 1
ATOM 1586 C C . GLY A 1 195 ? -2.490 3.818 3.879 1.00 91.62 195 GLY A C 1
ATOM 1587 O O . GLY A 1 195 ? -3.539 4.083 3.295 1.00 91.62 195 GLY A O 1
ATOM 1588 N N . THR A 1 196 ? -1.295 4.136 3.355 1.00 93.88 196 THR A N 1
ATOM 1589 C CA . THR A 1 196 ? -1.145 4.877 2.084 1.00 93.88 196 THR A CA 1
ATOM 1590 C C . THR A 1 196 ? -1.888 4.202 0.929 1.00 93.88 196 THR A C 1
ATOM 1592 O O . THR A 1 196 ? -2.617 4.874 0.205 1.00 93.88 196 THR A O 1
ATOM 1595 N N . THR A 1 197 ? -1.748 2.882 0.768 1.00 96.00 197 THR A N 1
ATOM 1596 C CA . THR A 1 197 ? -2.391 2.132 -0.322 1.00 96.00 197 THR A CA 1
ATOM 1597 C C . THR A 1 197 ? -3.911 2.246 -0.269 1.00 96.00 197 THR A C 1
ATOM 1599 O O . THR A 1 197 ? -4.543 2.524 -1.284 1.00 96.00 197 THR A O 1
ATOM 1602 N N . ALA A 1 198 ? -4.500 2.082 0.916 1.00 93.38 198 ALA A N 1
ATOM 1603 C CA . ALA A 1 198 ? -5.941 2.176 1.117 1.00 93.38 198 ALA A CA 1
ATOM 1604 C C . ALA A 1 198 ? -6.466 3.599 0.882 1.00 93.38 198 ALA A C 1
ATOM 1606 O O . ALA A 1 198 ? -7.471 3.765 0.196 1.00 93.38 198 ALA A O 1
ATOM 1607 N N . ALA A 1 199 ? -5.763 4.625 1.375 1.00 91.19 199 ALA A N 1
ATOM 1608 C CA . ALA A 1 199 ? -6.134 6.021 1.139 1.00 91.19 199 ALA A CA 1
ATOM 1609 C C . ALA A 1 199 ? -6.107 6.376 -0.358 1.00 91.19 199 ALA A C 1
ATOM 1611 O O . ALA A 1 199 ? -7.051 6.969 -0.879 1.00 91.19 199 ALA A O 1
ATOM 1612 N N . VAL A 1 200 ? -5.060 5.954 -1.073 1.00 94.50 200 VAL A N 1
ATOM 1613 C CA . VAL A 1 200 ? -4.948 6.144 -2.526 1.00 94.50 200 VAL A CA 1
ATOM 1614 C C . VAL A 1 200 ? -6.030 5.365 -3.274 1.00 94.50 200 VAL A C 1
ATOM 1616 O O . VAL A 1 200 ? -6.664 5.919 -4.169 1.00 94.50 200 VAL A O 1
ATOM 1619 N N . ALA A 1 201 ? -6.275 4.103 -2.910 1.00 95.06 201 ALA A N 1
ATOM 1620 C CA . ALA A 1 201 ? -7.322 3.291 -3.523 1.00 95.06 201 ALA A CA 1
ATOM 1621 C C . ALA A 1 201 ? -8.700 3.948 -3.359 1.00 95.06 201 ALA A C 1
ATOM 1623 O O . ALA A 1 201 ? -9.399 4.131 -4.355 1.00 95.06 201 ALA A O 1
ATOM 1624 N N . ALA A 1 202 ? -9.043 4.383 -2.143 1.00 91.00 202 ALA A N 1
ATOM 1625 C CA . ALA A 1 202 ? -10.291 5.082 -1.852 1.00 91.00 202 ALA A CA 1
ATOM 1626 C C . ALA A 1 202 ? -10.436 6.364 -2.689 1.00 91.00 202 ALA A C 1
ATOM 1628 O O . ALA A 1 202 ? -11.441 6.536 -3.377 1.00 91.00 202 ALA A O 1
ATOM 1629 N N . ARG A 1 203 ? -9.404 7.223 -2.706 1.00 91.38 203 ARG A N 1
ATOM 1630 C CA . ARG A 1 203 ? -9.391 8.474 -3.488 1.00 91.38 203 ARG A CA 1
ATOM 1631 C C . ARG A 1 203 ? -9.579 8.238 -4.988 1.00 91.38 203 ARG A C 1
ATOM 1633 O O . ARG A 1 203 ? -10.173 9.066 -5.669 1.00 91.38 203 ARG A O 1
ATOM 1640 N N . LEU A 1 204 ? -9.061 7.130 -5.511 1.00 94.31 204 LEU A N 1
ATOM 1641 C CA . LEU A 1 204 ? -9.186 6.757 -6.920 1.00 94.31 204 LEU A CA 1
ATOM 1642 C C . LEU A 1 204 ? -10.468 5.961 -7.221 1.00 94.31 204 LEU A C 1
ATOM 1644 O O . LEU A 1 204 ? -10.577 5.401 -8.309 1.00 94.31 204 LEU A O 1
ATOM 1648 N N . GLY A 1 205 ? -11.417 5.840 -6.289 1.00 91.88 205 GLY A N 1
ATOM 1649 C CA . GLY A 1 205 ? -12.661 5.099 -6.522 1.00 91.88 205 GLY A CA 1
ATOM 1650 C C . GLY A 1 205 ? -12.470 3.580 -6.618 1.00 91.88 205 GLY A C 1
ATOM 1651 O O . GLY A 1 205 ? -13.212 2.897 -7.324 1.00 91.88 205 GLY A O 1
ATOM 1652 N N . ARG A 1 206 ? -11.449 3.025 -5.953 1.00 94.56 206 ARG A N 1
ATOM 1653 C CA . ARG A 1 206 ? -11.252 1.575 -5.792 1.00 94.56 206 ARG A CA 1
ATOM 1654 C C . ARG A 1 206 ? -11.728 1.136 -4.410 1.00 94.56 206 ARG A C 1
ATOM 1656 O O . ARG A 1 206 ? -11.591 1.850 -3.419 1.00 94.56 206 ARG A O 1
ATOM 1663 N N . ARG A 1 207 ? -12.237 -0.091 -4.338 1.00 94.44 207 ARG A N 1
ATOM 1664 C CA . ARG A 1 207 ? -12.462 -0.791 -3.070 1.00 94.44 207 ARG A CA 1
ATOM 1665 C C . ARG A 1 207 ? -11.120 -1.284 -2.542 1.00 94.44 207 ARG A C 1
ATOM 1667 O O . ARG A 1 207 ? -10.214 -1.573 -3.327 1.00 94.44 207 ARG A O 1
ATOM 1674 N N . PHE A 1 208 ? -10.992 -1.443 -1.230 1.00 94.12 208 PHE A N 1
ATOM 1675 C CA . PHE A 1 208 ? -9.767 -1.976 -0.646 1.00 94.12 208 PHE A CA 1
ATOM 1676 C C . PHE A 1 208 ? -10.028 -2.929 0.518 1.00 94.12 208 PHE A C 1
ATOM 1678 O O . PHE A 1 208 ? -11.049 -2.847 1.195 1.00 94.12 208 PHE A O 1
ATOM 1685 N N . VAL A 1 209 ? -9.069 -3.824 0.744 1.00 93.00 209 VAL A N 1
ATOM 1686 C CA . VAL A 1 209 ? -8.919 -4.603 1.975 1.00 93.00 209 VAL A CA 1
ATOM 1687 C C . VAL A 1 209 ? -7.530 -4.305 2.512 1.00 93.00 209 VAL A C 1
ATOM 1689 O O . VAL A 1 209 ? -6.540 -4.509 1.810 1.00 93.00 209 VAL A O 1
ATOM 1692 N N . ALA A 1 210 ? -7.459 -3.816 3.744 1.00 91.62 210 ALA A N 1
ATOM 1693 C CA . ALA A 1 210 ? -6.204 -3.515 4.410 1.00 91.62 210 ALA A CA 1
ATOM 1694 C C . ALA A 1 210 ? -6.100 -4.302 5.717 1.00 91.62 210 ALA A C 1
ATOM 1696 O O . ALA A 1 210 ? -7.089 -4.434 6.439 1.00 91.62 210 ALA A O 1
ATOM 1697 N N . ALA A 1 211 ? -4.914 -4.822 6.012 1.00 88.81 211 ALA A N 1
ATOM 1698 C CA . ALA A 1 211 ? -4.619 -5.498 7.264 1.00 88.81 211 ALA A CA 1
ATOM 1699 C C . ALA A 1 211 ? -3.205 -5.158 7.731 1.00 88.81 211 ALA A C 1
ATOM 1701 O O . ALA A 1 211 ? -2.308 -4.912 6.924 1.00 88.81 211 ALA A O 1
ATOM 1702 N N . ASP A 1 212 ? -3.015 -5.173 9.044 1.00 88.44 212 ASP A N 1
ATOM 1703 C CA . ASP A 1 212 ? -1.711 -5.058 9.677 1.00 88.44 212 ASP A CA 1
ATOM 1704 C C . ASP A 1 212 ? -1.768 -5.731 11.051 1.00 88.44 212 ASP A C 1
ATOM 1706 O O . ASP A 1 212 ? -2.818 -5.748 11.698 1.00 88.44 212 ASP A O 1
ATOM 1710 N N . ALA A 1 213 ? -0.650 -6.295 11.498 1.00 83.56 213 ALA A N 1
ATOM 1711 C CA . ALA A 1 213 ? -0.556 -6.887 12.829 1.00 83.56 213 ALA A CA 1
ATOM 1712 C C . ALA A 1 213 ? -0.389 -5.821 13.928 1.00 83.56 213 ALA A C 1
ATOM 1714 O O . ALA A 1 213 ? -0.655 -6.096 15.096 1.00 83.56 213 ALA A O 1
ATOM 1715 N N . SER A 1 214 ? 0.049 -4.609 13.571 1.00 78.62 214 SER A N 1
ATOM 1716 C CA . SER A 1 214 ? 0.205 -3.487 14.489 1.00 78.62 214 SER A CA 1
ATOM 1717 C C . SER A 1 214 ? -1.126 -2.747 14.688 1.00 78.62 214 SER A C 1
ATOM 1719 O O . SER A 1 214 ? -1.644 -2.150 13.738 1.00 78.62 214 SER A O 1
ATOM 1721 N N . PRO A 1 215 ? -1.653 -2.654 15.925 1.00 72.25 215 PRO A N 1
ATOM 1722 C CA . PRO A 1 215 ? -2.832 -1.833 16.215 1.00 72.25 215 PRO A CA 1
ATOM 1723 C C . PRO A 1 215 ? -2.653 -0.369 15.798 1.00 72.25 215 PRO A C 1
ATOM 1725 O O . PRO A 1 215 ? -3.594 0.273 15.334 1.00 72.25 215 PRO A O 1
ATOM 1728 N N . ARG A 1 216 ? -1.424 0.157 15.896 1.00 74.38 216 ARG A N 1
ATOM 1729 C CA . ARG A 1 216 ? -1.091 1.519 15.465 1.00 74.38 216 ARG A CA 1
ATOM 1730 C C . ARG A 1 216 ? -1.268 1.713 13.961 1.00 74.38 216 ARG A C 1
ATOM 1732 O O . ARG A 1 216 ? -1.692 2.790 13.546 1.00 74.38 216 ARG A O 1
ATOM 1739 N N . ALA A 1 217 ? -0.925 0.718 13.146 1.00 81.25 217 ALA A N 1
ATOM 1740 C CA . ALA A 1 217 ? -1.116 0.787 11.698 1.00 81.25 217 ALA A CA 1
ATOM 1741 C C . ALA A 1 217 ? -2.607 0.876 11.351 1.00 81.25 217 ALA A C 1
ATOM 1743 O O . ALA A 1 217 ? -3.028 1.807 10.664 1.00 81.25 217 ALA A O 1
ATOM 1744 N N . VAL A 1 218 ? -3.419 -0.011 11.937 1.00 79.19 218 VAL A N 1
ATOM 1745 C CA . VAL A 1 218 ? -4.883 0.005 11.787 1.00 79.19 218 VAL A CA 1
ATOM 1746 C C . VAL A 1 218 ? -5.461 1.355 12.221 1.00 79.19 218 VAL A C 1
ATOM 1748 O O . VAL A 1 218 ? -6.237 1.964 11.490 1.00 79.19 218 VAL A O 1
ATOM 1751 N N . PHE A 1 219 ? -5.019 1.877 13.363 1.00 74.81 219 PHE A N 1
ATOM 1752 C CA . PHE A 1 219 ? -5.418 3.191 13.861 1.00 74.81 219 PHE A CA 1
ATOM 1753 C C . PHE A 1 219 ? -5.021 4.347 12.928 1.00 74.81 219 PHE A C 1
ATOM 1755 O O . PHE A 1 219 ? -5.830 5.232 12.648 1.00 74.81 219 PHE A O 1
ATOM 1762 N N . THR A 1 220 ? -3.786 4.339 12.419 1.00 79.06 220 THR A N 1
ATOM 1763 C CA . THR A 1 220 ? -3.289 5.370 11.493 1.00 79.06 220 THR A CA 1
ATOM 1764 C C . THR A 1 220 ? -4.109 5.372 10.207 1.00 79.06 220 THR A C 1
ATOM 1766 O O . THR A 1 220 ? -4.507 6.432 9.726 1.00 79.06 220 THR A O 1
ATOM 1769 N N . LEU A 1 221 ? -4.405 4.184 9.677 1.00 84.12 221 LEU A N 1
ATOM 1770 C CA . LEU A 1 221 ? -5.276 4.009 8.524 1.00 84.12 221 LEU A CA 1
ATOM 1771 C C . LEU A 1 221 ? -6.684 4.566 8.789 1.00 84.12 221 LEU A C 1
ATOM 1773 O O . LEU A 1 221 ? -7.189 5.327 7.968 1.00 84.12 221 LEU A O 1
ATOM 1777 N N . GLN A 1 222 ? -7.304 4.217 9.920 1.00 76.88 222 GLN A N 1
ATOM 1778 C CA . GLN A 1 222 ? -8.660 4.662 10.266 1.00 76.88 222 GLN A CA 1
ATOM 1779 C C . GLN A 1 222 ? -8.770 6.188 10.295 1.00 76.88 222 GLN A C 1
ATOM 1781 O O . GLN A 1 222 ? -9.648 6.750 9.643 1.00 76.88 222 GLN A O 1
ATOM 1786 N N . ALA A 1 223 ? -7.847 6.875 10.972 1.00 74.88 223 ALA A N 1
ATOM 1787 C CA . ALA A 1 223 ? -7.869 8.336 10.991 1.00 74.88 223 ALA A CA 1
ATOM 1788 C C . ALA A 1 223 ? -7.610 8.959 9.624 1.00 74.88 223 ALA A C 1
ATOM 1790 O O . ALA A 1 223 ? -8.282 9.921 9.259 1.00 74.88 223 ALA A O 1
ATOM 1791 N N . ARG A 1 224 ? -6.694 8.385 8.838 1.00 79.12 224 ARG A N 1
ATOM 1792 C CA . ARG A 1 224 ? -6.427 8.862 7.479 1.00 79.12 224 ARG A CA 1
ATOM 1793 C C . ARG A 1 224 ? -7.663 8.761 6.585 1.00 79.12 224 ARG A C 1
ATOM 1795 O O . ARG A 1 224 ? -7.944 9.688 5.834 1.00 79.12 224 ARG A O 1
ATOM 1802 N N . LEU A 1 225 ? -8.401 7.654 6.665 1.00 78.88 225 LEU A N 1
ATOM 1803 C CA . LEU A 1 225 ? -9.648 7.478 5.917 1.00 78.88 225 LEU A CA 1
ATOM 1804 C C . LEU A 1 225 ? -10.726 8.456 6.383 1.00 78.88 225 LEU A C 1
ATOM 1806 O O . LEU A 1 225 ? -11.457 8.995 5.559 1.00 78.88 225 LEU A O 1
ATOM 1810 N N . ALA A 1 226 ? -10.791 8.712 7.688 1.00 70.88 226 ALA A N 1
ATOM 1811 C CA . ALA A 1 226 ? -11.785 9.597 8.265 1.00 70.88 226 ALA A CA 1
ATOM 1812 C C . ALA A 1 226 ? -11.600 11.077 7.908 1.00 70.88 226 ALA A C 1
ATOM 1814 O O . ALA A 1 226 ? -12.589 11.796 7.789 1.00 70.88 226 ALA A O 1
ATOM 1815 N N . GLU A 1 227 ? -10.365 11.525 7.678 1.00 67.62 227 GLU A N 1
ATOM 1816 C CA . GLU A 1 227 ? -10.099 12.859 7.126 1.00 67.62 227 GLU A CA 1
ATOM 1817 C C . GLU A 1 227 ? -10.475 12.971 5.639 1.00 67.62 227 GLU A C 1
ATOM 1819 O O . GLU A 1 227 ? -10.842 14.048 5.173 1.00 67.62 227 GLU A O 1
ATOM 1824 N N . PHE A 1 228 ? -10.385 11.867 4.891 1.00 62.78 228 PHE A N 1
ATOM 1825 C CA . PHE A 1 228 ? -10.540 11.857 3.436 1.00 62.78 228 PHE A CA 1
ATOM 1826 C C . PHE A 1 228 ? -11.992 11.890 2.962 1.00 62.78 228 PHE A C 1
ATOM 1828 O O . PHE A 1 228 ? -12.276 12.439 1.899 1.00 62.78 228 PHE A O 1
ATOM 1835 N N . SER A 1 229 ? -12.897 11.245 3.695 1.00 53.66 229 SER A N 1
ATOM 1836 C CA . SER A 1 229 ? -14.188 10.872 3.130 1.00 53.66 229 SER A CA 1
ATOM 1837 C C . SER A 1 229 ? -15.241 11.983 3.171 1.00 53.66 229 SER A C 1
ATOM 1839 O O . SER A 1 229 ? -16.127 11.948 2.327 1.00 53.66 229 SER A O 1
ATOM 1841 N N . GLY A 1 230 ? -15.163 12.981 4.065 1.00 46.91 230 GLY A N 1
ATOM 1842 C CA . GLY A 1 230 ? -16.184 14.044 4.229 1.00 46.91 230 GLY A CA 1
ATOM 1843 C C . GLY A 1 230 ? -17.566 13.540 4.700 1.00 46.91 230 GLY A C 1
ATOM 1844 O O . GLY A 1 230 ? -18.236 14.190 5.495 1.00 46.91 230 GLY A O 1
ATOM 1845 N N . GLU A 1 231 ? -17.934 12.341 4.265 1.00 46.75 231 GLU A N 1
ATOM 1846 C CA . GLU A 1 231 ? -18.942 11.403 4.739 1.00 46.75 231 GLU A CA 1
ATOM 1847 C C . GLU A 1 231 ? -18.239 10.278 5.519 1.00 46.75 231 GLU A C 1
ATOM 1849 O O . GLU A 1 231 ? -17.018 10.146 5.469 1.00 46.75 231 GLU A O 1
ATOM 1854 N N . ALA A 1 232 ? -18.946 9.458 6.291 1.00 50.22 232 ALA A N 1
ATOM 1855 C CA . ALA A 1 232 ? -18.287 8.386 7.034 1.00 50.22 232 ALA A CA 1
ATOM 1856 C C . ALA A 1 232 ? -17.829 7.254 6.109 1.00 50.22 232 ALA A C 1
ATOM 1858 O O . ALA A 1 232 ? -18.617 6.713 5.336 1.00 50.22 232 ALA A O 1
ATOM 1859 N N . ALA A 1 233 ? -16.564 6.854 6.218 1.00 56.62 233 ALA A N 1
ATOM 1860 C CA . ALA A 1 233 ? -16.114 5.616 5.605 1.00 56.62 233 ALA A CA 1
ATOM 1861 C C . ALA A 1 233 ? -16.744 4.444 6.371 1.00 56.62 233 ALA A C 1
ATOM 1863 O O . ALA A 1 233 ? -16.552 4.334 7.581 1.00 56.62 233 ALA A O 1
ATOM 1864 N N . LEU A 1 234 ? -17.464 3.556 5.677 1.00 55.53 234 LEU A N 1
ATOM 1865 C CA . LEU A 1 234 ? -17.954 2.318 6.280 1.00 55.53 234 LEU A CA 1
ATOM 1866 C C . LEU A 1 234 ? -16.762 1.421 6.626 1.00 55.53 234 LEU A C 1
ATOM 1868 O O . LEU A 1 234 ? -16.267 0.659 5.796 1.00 55.53 234 LEU A O 1
ATOM 1872 N N . ILE A 1 235 ? -16.297 1.519 7.866 1.00 63.50 235 ILE A N 1
ATOM 1873 C CA . ILE A 1 235 ? -15.297 0.622 8.437 1.00 63.50 235 ILE A CA 1
ATOM 1874 C C . ILE A 1 235 ? -16.056 -0.565 9.025 1.00 63.50 235 ILE A C 1
ATOM 1876 O O . ILE A 1 235 ? -16.893 -0.377 9.906 1.00 63.50 235 ILE A O 1
ATOM 1880 N N . GLN A 1 236 ? -15.768 -1.770 8.528 1.00 59.44 236 GLN A N 1
ATOM 1881 C CA . GLN A 1 236 ? -16.227 -3.028 9.116 1.00 59.44 236 GLN A CA 1
ATOM 1882 C C . GLN A 1 236 ? -15.065 -3.684 9.853 1.00 59.44 236 GLN A C 1
ATOM 1884 O O . GLN A 1 236 ? -14.066 -4.056 9.241 1.00 59.44 236 GLN A O 1
ATOM 1889 N N . GLU A 1 237 ? -15.194 -3.828 11.169 1.00 64.00 237 GLU A N 1
ATOM 1890 C CA . GLU A 1 237 ? -14.197 -4.500 12.004 1.00 64.00 237 GLU A CA 1
ATOM 1891 C C . GLU A 1 237 ? -14.807 -5.780 12.584 1.00 64.00 237 GLU A C 1
ATOM 1893 O O . GLU A 1 237 ? -15.752 -5.730 13.373 1.00 64.00 237 GLU A O 1
ATOM 1898 N N . THR A 1 238 ? -14.288 -6.933 12.155 1.00 55.53 238 THR A N 1
ATOM 1899 C CA . THR A 1 238 ? -14.591 -8.250 12.731 1.00 55.53 238 THR A CA 1
ATOM 1900 C C . THR A 1 238 ? -13.499 -8.622 13.724 1.00 55.53 238 THR A C 1
ATOM 1902 O O . THR A 1 238 ? -12.384 -8.949 13.321 1.00 55.53 238 THR A O 1
ATOM 1905 N N . GLU A 1 239 ? -13.809 -8.584 15.017 1.00 54.53 239 GLU A N 1
ATOM 1906 C CA . GLU A 1 239 ? -12.887 -9.045 16.058 1.00 54.53 239 GLU A CA 1
ATOM 1907 C C . GLU A 1 239 ? -13.031 -10.550 16.315 1.00 54.53 239 GLU A C 1
ATOM 1909 O O . GLU A 1 239 ? -14.132 -11.106 16.338 1.00 54.53 239 GLU A O 1
ATOM 1914 N N . ALA A 1 240 ? -11.900 -11.214 16.556 1.00 42.97 240 ALA A N 1
ATOM 1915 C CA . ALA A 1 240 ? -11.869 -12.586 17.043 1.00 42.97 240 ALA A CA 1
ATOM 1916 C C . ALA A 1 240 ? -12.227 -12.611 18.537 1.00 42.97 240 ALA A C 1
ATOM 1918 O O . ALA A 1 240 ? -11.338 -12.484 19.370 1.00 42.97 240 ALA A O 1
ATOM 1919 N N . ALA A 1 241 ? -13.522 -12.792 18.830 1.00 37.50 241 ALA A N 1
ATOM 1920 C CA . ALA A 1 241 ? -14.150 -12.834 20.158 1.00 37.50 241 ALA A CA 1
ATOM 1921 C C . ALA A 1 241 ? -13.900 -11.585 21.037 1.00 37.50 241 ALA A C 1
ATOM 1923 O O . ALA A 1 241 ? -12.806 -11.025 21.056 1.00 37.50 241 ALA A O 1
ATOM 1924 N N . PRO A 1 242 ? -14.897 -11.123 21.812 1.00 41.44 242 PRO A N 1
ATOM 1925 C CA . PRO A 1 242 ? -14.679 -10.002 22.709 1.00 41.44 242 PRO A CA 1
ATOM 1926 C C . PRO A 1 242 ? -13.647 -10.432 23.755 1.00 41.44 242 PRO A C 1
ATOM 1928 O O . PRO A 1 242 ? -13.939 -11.250 24.629 1.00 41.44 242 PRO A O 1
ATOM 1931 N N . LYS A 1 243 ? -12.435 -9.866 23.702 1.00 42.00 243 LYS A N 1
ATOM 1932 C CA . LYS A 1 243 ? -11.697 -9.673 24.949 1.00 42.00 243 LYS A CA 1
ATOM 1933 C C . LYS A 1 243 ? -12.618 -8.783 25.768 1.00 42.00 243 LYS A C 1
ATOM 1935 O O . LYS A 1 243 ? -12.934 -7.682 25.323 1.00 42.00 243 LYS A O 1
ATOM 1940 N N . GLY A 1 244 ? -13.174 -9.346 26.843 1.00 40.69 244 GLY A N 1
ATOM 1941 C CA . GLY A 1 244 ? -14.161 -8.678 27.685 1.00 40.69 244 GLY A CA 1
ATOM 1942 C C . GLY A 1 244 ? -13.721 -7.259 28.012 1.00 40.69 244 GLY A C 1
ATOM 1943 O O . GLY A 1 244 ? -12.529 -6.979 27.970 1.00 40.69 244 GLY A O 1
ATOM 1944 N N . ASP A 1 245 ? -14.694 -6.397 28.286 1.00 44.91 245 ASP A N 1
ATOM 1945 C CA . ASP A 1 245 ? -14.567 -4.975 28.618 1.00 44.91 245 ASP A CA 1
ATOM 1946 C C . ASP A 1 245 ? -13.461 -4.742 29.675 1.00 44.91 245 ASP A C 1
ATOM 1948 O O . ASP A 1 245 ? -13.705 -4.672 30.874 1.00 44.91 245 ASP A O 1
ATOM 1952 N N . SER A 1 246 ? -12.199 -4.741 29.247 1.00 42.88 246 SER A N 1
ATOM 1953 C CA . SER A 1 246 ? -11.019 -4.750 30.117 1.00 42.88 246 SER A CA 1
ATOM 1954 C C . SER A 1 246 ? -10.155 -3.531 29.843 1.00 42.88 246 SER A C 1
ATOM 1956 O O . SER A 1 246 ? -8.936 -3.569 30.010 1.00 42.88 246 SER A O 1
ATOM 1958 N N . SER A 1 247 ? -10.779 -2.444 29.391 1.00 47.31 247 SER A N 1
ATOM 1959 C CA . SER A 1 247 ? -10.181 -1.133 29.577 1.00 47.31 247 SER A CA 1
ATOM 1960 C C . SER A 1 247 ? -10.428 -0.721 31.030 1.00 47.31 247 SER A C 1
ATOM 1962 O O . SER A 1 247 ? -11.570 -0.807 31.488 1.00 47.31 247 SER A O 1
ATOM 1964 N N . PRO A 1 248 ? -9.397 -0.293 31.780 1.00 46.88 248 PRO A N 1
ATOM 1965 C CA . PRO A 1 248 ? -9.586 0.218 33.131 1.00 46.88 248 PRO A CA 1
ATOM 1966 C C . PRO A 1 248 ? -10.588 1.382 33.115 1.00 46.88 248 PRO A C 1
ATOM 1968 O O . PRO A 1 248 ? -10.828 1.992 32.067 1.00 46.88 248 PRO A O 1
ATOM 1971 N N . ALA A 1 249 ? -11.172 1.696 34.275 1.00 53.22 249 ALA A N 1
ATOM 1972 C CA . ALA A 1 249 ? -11.998 2.885 34.479 1.00 53.22 249 ALA A CA 1
ATOM 1973 C C . ALA A 1 249 ? -11.173 4.151 34.171 1.00 53.22 249 ALA A C 1
ATOM 1975 O O . ALA A 1 249 ? -10.555 4.746 35.046 1.00 53.22 249 ALA A O 1
ATOM 1976 N N . GLY A 1 250 ? -11.085 4.500 32.891 1.00 60.34 250 GLY A N 1
ATOM 1977 C CA . GLY A 1 250 ? -10.317 5.622 32.378 1.00 60.34 250 GLY A CA 1
ATOM 1978 C C . GLY A 1 250 ? -11.202 6.832 32.115 1.00 60.34 250 GLY A C 1
ATOM 1979 O O . GLY A 1 250 ? -12.424 6.721 32.009 1.00 60.34 250 GLY A O 1
ATOM 1980 N N . ASP A 1 251 ? -10.558 7.983 31.950 1.00 78.94 251 ASP A N 1
ATOM 1981 C CA . ASP A 1 251 ? -11.195 9.202 31.459 1.00 78.94 251 ASP A CA 1
ATOM 1982 C C . ASP A 1 251 ? -11.674 8.970 30.016 1.00 78.94 251 ASP A C 1
ATOM 1984 O O . ASP A 1 251 ? -10.866 8.796 29.095 1.00 78.94 251 ASP A O 1
ATOM 1988 N N . TRP A 1 252 ? -12.985 8.827 29.846 1.00 87.88 252 TRP A N 1
ATOM 1989 C CA . TRP A 1 252 ? -13.661 8.558 28.583 1.00 87.88 252 TRP A CA 1
ATOM 1990 C C . TRP A 1 252 ? -14.928 9.418 28.534 1.00 87.88 252 TRP A C 1
ATOM 1992 O O . TRP A 1 252 ? -15.668 9.432 29.526 1.00 87.88 252 TRP A O 1
ATOM 2002 N N . PRO A 1 253 ? -15.237 10.057 27.394 1.00 89.44 253 PRO A N 1
ATOM 2003 C CA . PRO A 1 253 ? -16.449 10.853 27.266 1.00 89.44 253 PRO A CA 1
ATOM 2004 C C . PRO A 1 253 ? -17.699 9.988 27.434 1.00 89.44 253 PRO A C 1
ATOM 2006 O O . PRO A 1 253 ? -17.707 8.804 27.083 1.00 89.44 253 PRO A O 1
ATOM 2009 N N . ARG A 1 254 ? -18.783 10.601 27.913 1.00 90.06 254 ARG A N 1
ATOM 2010 C CA . ARG A 1 254 ? -20.114 9.990 27.896 1.00 90.06 254 ARG A CA 1
ATOM 2011 C C . ARG A 1 254 ? -20.865 10.472 26.652 1.00 90.06 254 ARG A C 1
ATOM 2013 O O . ARG A 1 254 ? -21.074 11.677 26.526 1.00 90.06 254 ARG A O 1
ATOM 2020 N N . PRO A 1 255 ? -21.221 9.574 25.719 1.00 92.31 255 PRO A N 1
ATOM 2021 C CA . PRO A 1 255 ? -22.051 9.945 24.587 1.00 92.31 255 PRO A CA 1
ATOM 2022 C C . PRO A 1 255 ? -23.518 10.085 24.990 1.00 92.31 255 PRO A C 1
ATOM 2024 O O . PRO A 1 255 ? -24.014 9.313 25.809 1.00 92.31 255 PRO A O 1
ATOM 2027 N N . HIS A 1 256 ? -24.207 11.037 24.368 1.00 90.62 256 HIS A N 1
ATOM 2028 C CA . HIS A 1 256 ? -25.640 11.262 24.526 1.00 90.62 256 HIS A CA 1
ATOM 2029 C C . HIS A 1 256 ? -26.350 11.103 23.185 1.00 90.62 256 HIS A C 1
ATOM 2031 O O . HIS A 1 256 ? -25.848 11.564 22.160 1.00 90.62 256 HIS A O 1
ATOM 2037 N N . TRP A 1 257 ? -27.506 10.440 23.195 1.00 88.81 257 TRP A N 1
ATOM 2038 C CA . TRP A 1 257 ? -28.389 10.356 22.037 1.00 88.81 257 TRP A CA 1
ATOM 2039 C C . TRP A 1 257 ? -29.340 11.554 22.016 1.00 88.81 257 TRP A C 1
ATOM 2041 O O . TRP A 1 257 ? -29.985 11.860 23.017 1.00 88.81 257 TRP A O 1
ATOM 2051 N N . GLU A 1 258 ? -29.436 12.217 20.869 1.00 87.12 258 GLU A N 1
ATOM 2052 C CA . GLU A 1 258 ? -30.388 13.290 20.603 1.00 87.12 258 GLU A CA 1
ATOM 2053 C C . GLU A 1 258 ? -31.262 12.903 19.408 1.00 87.12 258 GLU A C 1
ATOM 2055 O O . GLU A 1 258 ? -30.783 12.827 18.274 1.00 87.12 258 GLU A O 1
ATOM 2060 N N . ALA A 1 259 ? -32.552 12.672 19.651 1.00 79.81 259 ALA A N 1
ATOM 2061 C CA . ALA A 1 259 ? -33.516 12.401 18.590 1.00 79.81 259 ALA A CA 1
ATOM 2062 C C . ALA A 1 259 ? -33.822 13.678 17.781 1.00 79.81 259 ALA A C 1
ATOM 2064 O O . ALA A 1 259 ? -34.044 14.742 18.359 1.00 79.81 259 ALA A O 1
ATOM 2065 N N . ASP A 1 260 ? -33.873 13.570 16.451 1.00 72.88 260 ASP A N 1
ATOM 2066 C CA . ASP A 1 260 ? -34.275 14.650 15.542 1.00 72.88 260 ASP A CA 1
ATOM 2067 C C . ASP A 1 260 ? -35.425 14.157 14.647 1.00 72.88 260 ASP A C 1
ATOM 2069 O O . ASP A 1 260 ? -35.236 13.406 13.687 1.00 72.88 260 ASP A O 1
ATOM 2073 N N . SER A 1 261 ? -36.646 14.582 14.974 1.00 57.84 261 SER A N 1
ATOM 2074 C CA . SER A 1 261 ? -37.899 14.067 14.406 1.00 57.84 261 SER A CA 1
ATOM 2075 C C . SER A 1 261 ? -38.059 14.246 12.890 1.00 57.84 261 SER A C 1
ATOM 2077 O O . SER A 1 261 ? -38.977 13.660 12.318 1.00 57.84 261 SER A O 1
ATOM 2079 N N . LEU A 1 262 ? -37.190 15.018 12.228 1.00 56.81 262 LEU A N 1
ATOM 2080 C CA . LEU A 1 262 ? -37.278 15.308 10.792 1.00 56.81 262 LEU A CA 1
ATOM 2081 C C . LEU A 1 262 ? -36.085 14.786 9.970 1.00 56.81 262 LEU A C 1
ATOM 2083 O O . LEU A 1 262 ? -36.197 14.698 8.748 1.00 56.81 262 LEU A O 1
ATOM 2087 N N . LEU A 1 263 ? -34.952 14.446 10.601 1.00 54.91 263 LEU A N 1
ATOM 2088 C CA . LEU A 1 263 ? -33.687 14.134 9.908 1.00 54.91 263 LEU A CA 1
ATOM 2089 C C . LEU A 1 263 ? -32.931 12.909 10.464 1.00 54.91 263 LEU A C 1
ATOM 2091 O O . LEU A 1 263 ? -31.864 12.579 9.945 1.00 54.91 263 LEU A O 1
ATOM 2095 N N . GLY A 1 264 ? -33.463 12.224 11.485 1.00 74.00 264 GLY A N 1
ATOM 2096 C CA . GLY A 1 264 ? -32.835 11.059 12.118 1.00 74.00 264 GLY A CA 1
ATOM 2097 C C . GLY A 1 264 ? -32.470 11.325 13.578 1.00 74.00 264 GLY A C 1
ATOM 2098 O O . GLY A 1 264 ? -33.335 11.542 14.417 1.00 74.00 264 GLY A O 1
ATOM 2099 N N . GLY A 1 265 ? -31.186 11.279 13.916 1.00 85.88 265 GLY A N 1
ATOM 2100 C CA . GLY A 1 265 ? -30.729 11.676 15.248 1.00 85.88 265 GLY A CA 1
ATOM 2101 C C . GLY A 1 265 ? -29.240 11.970 15.272 1.00 85.88 265 GLY A C 1
ATOM 2102 O O . GLY A 1 265 ? -28.562 11.913 14.245 1.00 85.88 265 GLY A O 1
ATOM 2103 N N . ALA A 1 266 ? -28.712 12.343 16.427 1.00 88.75 266 ALA A N 1
ATOM 2104 C CA . ALA A 1 266 ? -27.303 12.650 16.584 1.00 88.75 266 ALA A CA 1
ATOM 2105 C C . ALA A 1 266 ? -26.756 12.058 17.874 1.00 88.75 266 ALA A C 1
ATOM 2107 O O . ALA A 1 266 ? -27.444 11.997 18.888 1.00 88.75 266 ALA A O 1
ATOM 2108 N N . VAL A 1 267 ? -25.482 11.680 17.842 1.00 91.38 267 VAL A N 1
ATOM 2109 C CA . VAL A 1 267 ? -24.723 11.441 19.066 1.00 91.38 267 VAL A CA 1
ATOM 2110 C C . VAL A 1 267 ? -23.913 12.690 19.376 1.00 91.38 267 VAL A C 1
ATOM 2112 O O . VAL A 1 267 ? -23.243 13.236 18.490 1.00 91.38 267 VAL A O 1
ATOM 2115 N N . THR A 1 268 ? -23.965 13.140 20.625 1.00 92.88 268 THR A N 1
ATOM 2116 C CA . THR A 1 268 ? -23.197 14.286 21.114 1.00 92.88 268 THR A CA 1
ATOM 2117 C C . THR A 1 268 ? -22.267 13.919 22.260 1.00 92.88 268 THR A C 1
ATOM 2119 O O . THR A 1 268 ? -22.497 12.968 23.007 1.00 92.88 268 THR A O 1
ATOM 2122 N N . LEU A 1 269 ? -21.179 14.681 22.368 1.00 92.56 269 LEU A N 1
ATOM 2123 C CA . LEU A 1 269 ? -20.231 14.648 23.475 1.00 92.56 269 LEU A CA 1
ATOM 2124 C C . LEU A 1 269 ? -20.167 16.022 24.136 1.00 92.56 269 LEU A C 1
ATOM 2126 O O . LEU A 1 269 ? -20.120 17.050 23.453 1.00 92.56 269 LEU A O 1
ATOM 2130 N N . GLU A 1 270 ? -20.070 16.046 25.461 1.00 89.50 270 GLU A N 1
ATOM 2131 C CA . GLU A 1 270 ? -19.761 17.272 26.186 1.00 89.50 270 GLU A CA 1
ATOM 2132 C C . GLU A 1 270 ? -18.295 17.657 25.964 1.00 89.50 270 GLU A C 1
ATOM 2134 O O . GLU A 1 270 ? -17.383 16.896 26.283 1.00 89.50 270 GLU A O 1
ATOM 2139 N N . ARG A 1 271 ? -18.054 18.862 25.437 1.00 87.19 271 ARG A N 1
ATOM 2140 C CA . ARG A 1 271 ? -16.712 19.336 25.060 1.00 87.19 271 ARG A CA 1
ATOM 2141 C C . ARG A 1 271 ? -15.704 19.288 26.213 1.00 87.19 271 ARG A C 1
ATOM 2143 O O . ARG A 1 271 ? -14.551 18.937 25.982 1.00 87.19 271 ARG A O 1
ATOM 2150 N N . ALA A 1 272 ? -16.133 19.623 27.430 1.00 85.25 272 ALA A N 1
ATOM 2151 C CA . ALA A 1 272 ? -15.282 19.616 28.620 1.00 85.25 272 ALA A CA 1
ATOM 2152 C C . ALA A 1 272 ? -14.877 18.198 29.065 1.00 85.25 272 ALA A C 1
ATOM 2154 O O . ALA A 1 272 ? -13.848 18.036 29.713 1.00 85.25 272 ALA A O 1
ATOM 2155 N N . ALA A 1 273 ? -15.648 17.176 28.680 1.00 86.06 273 ALA A N 1
ATOM 2156 C CA . ALA A 1 273 ? -15.411 15.774 29.021 1.00 86.06 273 ALA A CA 1
ATOM 2157 C C . ALA A 1 273 ? -14.568 15.026 27.970 1.00 86.06 273 ALA A C 1
ATOM 2159 O O . ALA A 1 273 ? -14.450 13.802 28.022 1.00 86.06 273 ALA A O 1
ATOM 2160 N N . ILE A 1 274 ? -14.020 15.731 26.973 1.00 88.31 274 ILE A N 1
ATOM 2161 C CA . ILE A 1 274 ? -13.194 15.127 25.927 1.00 88.31 274 ILE A CA 1
ATOM 2162 C C . ILE A 1 274 ? -11.725 15.181 26.359 1.00 88.31 274 ILE A C 1
ATOM 2164 O O . ILE A 1 274 ? -11.105 16.246 26.264 1.00 88.31 274 ILE A O 1
ATOM 2168 N N . PRO A 1 275 ? -11.114 14.047 26.746 1.00 87.62 275 PRO A N 1
ATOM 2169 C CA . PRO A 1 275 ? -9.725 14.054 27.166 1.00 87.62 275 PRO A CA 1
ATOM 2170 C C . PRO A 1 275 ? -8.805 14.407 25.990 1.00 87.62 275 PRO A C 1
ATOM 2172 O O . PRO A 1 275 ? -9.091 14.024 24.848 1.00 87.62 275 PRO A O 1
ATOM 2175 N N . PRO A 1 276 ? -7.650 15.056 26.235 1.00 83.44 276 PRO A N 1
ATOM 2176 C CA . PRO A 1 276 ? -6.647 15.322 25.199 1.00 83.44 276 PRO A CA 1
ATOM 2177 C C . PRO A 1 276 ? -6.168 14.053 24.485 1.00 83.44 276 PRO A C 1
ATOM 2179 O O . PRO A 1 276 ? -5.785 14.099 23.319 1.00 83.44 276 PRO A O 1
ATOM 2182 N N . SER A 1 277 ? -6.227 12.912 25.178 1.00 83.19 277 SER A N 1
ATOM 2183 C CA . SER A 1 277 ? -5.865 11.601 24.645 1.00 83.19 277 SER A CA 1
ATOM 2184 C C . SER A 1 277 ? -6.905 11.007 23.697 1.00 83.19 277 SER A C 1
ATOM 2186 O O . SER A 1 277 ? -6.554 10.079 22.970 1.00 83.19 277 SER A O 1
ATOM 2188 N N . LEU A 1 278 ? -8.153 11.503 23.661 1.00 86.19 278 LEU A N 1
ATOM 2189 C CA . LEU A 1 278 ? -9.141 11.041 22.685 1.00 86.19 278 LEU A CA 1
ATOM 2190 C C . LEU A 1 278 ? -8.748 11.543 21.301 1.00 86.19 278 LEU A C 1
ATOM 2192 O O . LEU A 1 278 ? -8.717 12.751 21.046 1.00 86.19 278 LEU A O 1
ATOM 2196 N N . PHE A 1 279 ? -8.486 10.599 20.411 1.00 80.31 279 PHE A N 1
ATOM 2197 C CA . PHE A 1 279 ? -8.056 10.886 19.054 1.00 80.31 279 PHE A CA 1
ATOM 2198 C C . PHE A 1 279 ? -9.193 10.784 18.050 1.00 80.31 279 PHE A C 1
ATOM 2200 O O . PHE A 1 279 ? -9.256 11.558 17.104 1.00 80.31 279 PHE A O 1
ATOM 2207 N N . TYR A 1 280 ? -10.074 9.813 18.249 1.00 84.88 280 TYR A N 1
ATOM 2208 C CA . TYR A 1 280 ? -11.053 9.416 17.257 1.00 84.88 280 TYR A CA 1
ATOM 2209 C C . TYR A 1 280 ? -12.280 8.839 17.949 1.00 84.88 280 TYR A C 1
ATOM 2211 O O . TYR A 1 280 ? -12.157 8.130 18.953 1.00 84.88 280 TYR A O 1
ATOM 2219 N N . TRP A 1 281 ? -13.458 9.138 17.416 1.00 88.69 281 TRP A N 1
ATOM 2220 C CA . TRP A 1 281 ? -14.683 8.456 17.801 1.00 88.69 281 TRP A CA 1
ATOM 2221 C C . TRP A 1 281 ? -15.641 8.333 16.625 1.00 88.69 281 TRP A C 1
ATOM 2223 O O . TRP A 1 281 ? -15.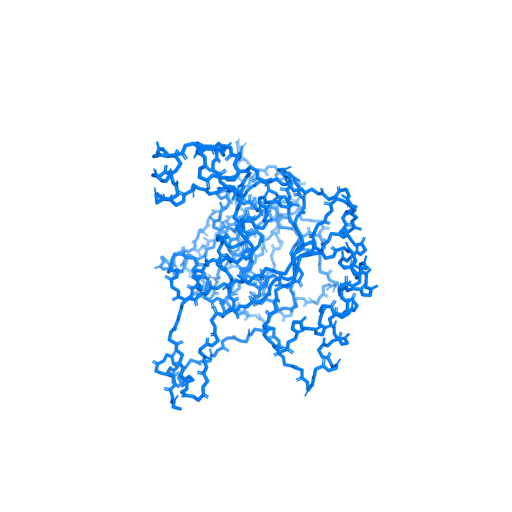598 9.117 15.677 1.00 88.69 281 TRP A O 1
ATOM 2233 N N . GLU A 1 282 ? -16.490 7.321 16.694 1.00 89.31 282 GLU A N 1
ATOM 2234 C CA . GLU A 1 282 ? -17.371 6.920 15.607 1.00 89.31 282 GLU A CA 1
ATOM 2235 C C . GLU A 1 282 ? -18.639 6.254 16.131 1.00 89.31 282 GLU A C 1
ATOM 2237 O O . GLU A 1 282 ? -18.714 5.836 17.292 1.00 89.31 282 GLU A O 1
ATOM 2242 N N . VAL A 1 283 ? -19.638 6.157 15.261 1.00 88.94 283 VAL A N 1
ATOM 2243 C CA . VAL A 1 283 ? -20.969 5.677 15.612 1.00 88.94 283 VAL A CA 1
ATOM 2244 C C . VAL A 1 283 ? -21.462 4.659 14.592 1.00 88.94 283 VAL A C 1
ATOM 2246 O O . VAL A 1 283 ? -21.461 4.924 13.390 1.00 88.94 283 VAL A O 1
ATOM 2249 N N . ASP A 1 284 ? -21.920 3.518 15.102 1.00 88.62 284 ASP A N 1
ATOM 2250 C CA . ASP A 1 284 ? -22.721 2.530 14.387 1.00 88.62 284 ASP A CA 1
ATOM 2251 C C . ASP A 1 284 ? -24.198 2.716 14.784 1.00 88.62 284 ASP A C 1
ATOM 2253 O O . ASP A 1 284 ? -24.544 2.505 15.951 1.00 88.62 284 ASP A O 1
ATOM 2257 N N . PRO A 1 285 ? -25.078 3.136 13.858 1.00 87.69 285 PRO A N 1
ATOM 2258 C CA . PRO A 1 285 ? -26.486 3.372 14.150 1.00 87.69 285 PRO A CA 1
ATOM 2259 C C . PRO A 1 285 ? -27.303 2.081 14.312 1.00 87.69 285 PRO A C 1
ATOM 2261 O O . PRO A 1 285 ? -28.441 2.146 14.767 1.00 87.69 285 PRO A O 1
ATOM 2264 N N . ASN A 1 286 ? -26.762 0.927 13.906 1.00 87.50 286 ASN A N 1
ATOM 2265 C CA . ASN A 1 286 ? -27.479 -0.342 13.786 1.00 87.50 286 ASN A CA 1
ATOM 2266 C C . ASN A 1 286 ? -26.609 -1.517 14.274 1.00 87.50 286 ASN A C 1
ATOM 2268 O O . ASN A 1 286 ? -26.467 -2.537 13.594 1.00 87.50 286 ASN A O 1
ATOM 2272 N N . TRP A 1 287 ? -26.018 -1.373 15.461 1.00 86.81 287 TRP A N 1
ATOM 2273 C CA . TRP A 1 287 ? -25.087 -2.345 16.029 1.00 86.81 287 TRP A CA 1
ATOM 2274 C C . TRP A 1 287 ? -25.768 -3.687 16.329 1.00 86.81 287 TRP A C 1
ATOM 2276 O O . TRP A 1 287 ? -26.696 -3.780 17.136 1.00 86.81 287 TRP A O 1
ATOM 2286 N N . ASP A 1 288 ? -25.256 -4.755 15.713 1.00 84.88 288 ASP A N 1
ATOM 2287 C CA . ASP A 1 288 ? -25.792 -6.122 15.808 1.00 84.88 288 ASP A CA 1
ATOM 2288 C C . ASP A 1 288 ? -25.107 -6.987 16.885 1.00 84.88 288 ASP A C 1
ATOM 2290 O O . ASP A 1 288 ? -25.405 -8.175 17.027 1.00 84.88 288 ASP A O 1
ATOM 2294 N N . GLY A 1 289 ? -24.172 -6.410 17.645 1.00 82.50 289 GLY A N 1
ATOM 2295 C CA . GLY A 1 289 ? -23.381 -7.131 18.644 1.00 82.50 289 GLY A CA 1
ATOM 2296 C C . GLY A 1 289 ? -22.160 -7.867 18.086 1.00 82.50 289 GLY A C 1
ATOM 2297 O O . GLY A 1 289 ? -21.422 -8.463 18.871 1.00 82.50 289 GLY A O 1
ATOM 2298 N N . ARG A 1 290 ? -21.935 -7.858 16.765 1.00 79.81 290 ARG A N 1
ATOM 2299 C CA . ARG A 1 290 ? -20.884 -8.643 16.099 1.00 79.81 290 ARG A CA 1
ATOM 2300 C C . ARG A 1 290 ? -19.967 -7.808 15.211 1.00 79.81 290 ARG A C 1
ATOM 2302 O O . ARG A 1 290 ? -18.754 -7.928 15.342 1.00 79.81 290 ARG A O 1
ATOM 2309 N N . VAL A 1 291 ? -20.520 -7.008 14.301 1.00 77.69 291 VAL A N 1
ATOM 2310 C CA . VAL A 1 291 ? -19.757 -6.276 13.274 1.00 77.69 291 VAL A CA 1
ATOM 2311 C C . VAL A 1 291 ? -20.019 -4.790 13.406 1.00 77.69 291 VAL A C 1
ATOM 2313 O O . VAL A 1 291 ? -21.162 -4.355 13.286 1.00 77.69 291 VAL A O 1
ATOM 2316 N N . PHE A 1 292 ? -18.962 -4.017 13.671 1.00 80.88 292 PHE A N 1
ATOM 2317 C CA . PHE A 1 292 ? -19.123 -2.585 13.920 1.00 80.88 292 PHE A CA 1
ATOM 2318 C C . PHE A 1 292 ? -19.120 -1.903 12.567 1.00 80.88 292 PHE A C 1
ATOM 2320 O O . PHE A 1 292 ? -18.169 -2.089 11.809 1.00 80.88 292 PHE A O 1
ATOM 2327 N N . ARG A 1 293 ? -20.192 -1.180 12.250 1.00 81.25 293 ARG A N 1
ATOM 2328 C CA . ARG A 1 293 ? -20.414 -0.519 10.963 1.00 81.25 293 ARG A CA 1
ATOM 2329 C C . ARG A 1 293 ? -20.398 0.988 11.169 1.00 81.25 293 ARG A C 1
ATOM 2331 O O . ARG A 1 293 ? -21.426 1.596 11.443 1.00 81.25 293 ARG A O 1
ATOM 2338 N N . SER A 1 294 ? -19.214 1.579 11.035 1.00 82.75 294 SER A N 1
ATOM 2339 C CA . SER A 1 294 ? -19.042 3.028 11.170 1.00 82.75 294 SER A CA 1
ATOM 2340 C C . SER A 1 294 ? -19.898 3.784 10.152 1.00 82.75 294 SER A C 1
ATOM 2342 O O . SER A 1 294 ? -19.738 3.578 8.950 1.00 82.75 294 SER A O 1
ATOM 2344 N N . ALA A 1 295 ? -20.808 4.642 10.617 1.00 82.62 295 ALA A N 1
ATOM 2345 C CA . ALA A 1 295 ? -21.669 5.468 9.762 1.00 82.62 295 ALA A CA 1
ATOM 2346 C C . ALA A 1 295 ? -21.505 6.976 10.001 1.00 82.62 295 ALA A C 1
ATOM 2348 O O . ALA A 1 295 ? -21.958 7.778 9.189 1.00 82.62 295 ALA A O 1
ATOM 2349 N N . ALA A 1 296 ? -20.853 7.373 11.094 1.00 83.06 296 ALA A N 1
ATOM 2350 C CA . ALA A 1 296 ? -20.422 8.743 11.354 1.00 83.06 296 ALA A CA 1
ATOM 2351 C C . ALA A 1 296 ? -19.159 8.732 12.213 1.00 83.06 296 ALA A C 1
ATOM 2353 O O . ALA A 1 296 ? -19.008 7.861 13.067 1.00 83.06 296 ALA A O 1
ATOM 2354 N N . GLN A 1 297 ? -18.264 9.699 12.009 1.00 86.56 297 GLN A N 1
ATOM 2355 C CA . GLN A 1 297 ? -16.962 9.728 12.675 1.00 86.56 297 GLN A CA 1
ATOM 2356 C C . GLN A 1 297 ? -16.409 11.141 12.854 1.00 86.56 297 GLN A C 1
ATOM 2358 O O . GLN A 1 297 ? -16.677 12.033 12.051 1.00 86.56 297 GLN A O 1
ATOM 2363 N N . ALA A 1 298 ? -15.599 11.332 13.892 1.00 85.19 298 ALA A N 1
ATOM 2364 C CA . ALA A 1 298 ? -14.847 12.552 14.142 1.00 85.19 298 ALA A CA 1
ATOM 2365 C C . ALA A 1 298 ? -13.424 12.218 14.605 1.00 85.19 298 ALA A C 1
ATOM 2367 O O . ALA A 1 298 ? -13.206 11.377 15.477 1.00 85.19 298 ALA A O 1
ATOM 2368 N N . VAL A 1 299 ? -12.452 12.918 14.021 1.00 81.88 299 VAL A N 1
ATOM 2369 C CA . VAL A 1 299 ? -11.015 12.776 14.292 1.00 81.88 299 VAL A CA 1
ATOM 2370 C C . VAL A 1 299 ? -10.502 14.080 14.884 1.00 81.88 299 VAL A C 1
ATOM 2372 O O . VAL A 1 299 ? -10.927 15.163 14.478 1.00 81.88 299 VAL A O 1
ATOM 2375 N N . ARG A 1 300 ? -9.577 13.997 15.841 1.00 80.56 300 ARG A N 1
ATOM 2376 C CA . ARG A 1 300 ? -8.843 15.155 16.344 1.00 80.56 300 ARG A CA 1
ATOM 2377 C C . ARG A 1 300 ? -7.789 15.568 15.308 1.00 80.56 300 ARG A C 1
ATOM 2379 O O . ARG A 1 300 ? -6.858 14.800 15.067 1.00 80.56 300 ARG A O 1
ATOM 2386 N N . PRO A 1 301 ? -7.855 16.787 14.747 1.00 69.44 301 PRO A N 1
ATOM 2387 C CA . PRO A 1 301 ? -6.861 17.242 13.784 1.00 69.44 301 PRO A CA 1
ATOM 2388 C C . PRO A 1 301 ? -5.486 17.386 14.441 1.00 69.44 301 PRO A C 1
ATOM 2390 O O . PRO A 1 301 ? -5.370 18.001 15.505 1.00 69.44 301 PRO A O 1
ATOM 2393 N N . TRP A 1 302 ? -4.431 16.941 13.752 1.00 56.19 302 TRP A N 1
ATOM 2394 C CA . TRP A 1 302 ? -3.040 16.953 14.241 1.00 56.19 302 TRP A CA 1
ATOM 2395 C C . TRP A 1 302 ? -2.538 18.327 14.731 1.00 56.19 302 TRP A C 1
ATOM 2397 O O . TRP A 1 302 ? -1.629 18.405 15.552 1.00 56.19 302 TRP A O 1
ATOM 2407 N N . ARG A 1 303 ? -3.114 19.432 14.229 1.00 53.47 303 ARG A N 1
ATOM 2408 C CA . ARG A 1 303 ? -2.697 20.811 14.561 1.00 53.47 303 ARG A CA 1
ATOM 2409 C C . ARG A 1 303 ? -3.767 21.683 15.219 1.00 53.47 303 ARG A C 1
ATOM 2411 O O . ARG A 1 303 ? -3.414 22.707 15.788 1.00 53.47 303 ARG A O 1
ATOM 2418 N N . LYS A 1 304 ? -5.054 21.335 15.095 1.00 58.53 304 LYS A N 1
ATOM 2419 C CA . LYS A 1 304 ? -6.174 22.210 15.502 1.00 58.53 304 LYS A CA 1
ATOM 2420 C C . LYS A 1 304 ? -6.930 21.747 16.743 1.00 58.53 304 LYS A C 1
ATOM 2422 O O . LYS A 1 304 ? -7.855 22.431 17.149 1.00 58.53 304 LYS A O 1
ATOM 2427 N N . GLY A 1 305 ? -6.498 20.659 17.380 1.00 65.00 305 GLY A N 1
ATOM 2428 C CA . GLY A 1 305 ? -6.747 20.392 18.799 1.00 65.00 305 GLY A CA 1
ATOM 2429 C C . GLY A 1 305 ? -8.192 20.121 19.219 1.00 65.00 305 GLY A C 1
ATOM 2430 O O . GLY A 1 305 ? -8.374 19.559 20.287 1.00 65.00 305 GLY A O 1
ATOM 2431 N N . GLU A 1 306 ? -9.208 20.428 18.421 1.00 78.19 306 GLU A N 1
ATOM 2432 C CA . GLU A 1 306 ? -10.609 20.192 18.759 1.00 78.19 306 GLU A CA 1
ATOM 2433 C C . GLU A 1 306 ? -11.188 19.081 17.891 1.00 78.19 306 GLU A C 1
ATOM 2435 O O . GLU A 1 306 ? -11.092 19.109 16.666 1.00 78.19 306 GLU A O 1
ATOM 2440 N N . ILE A 1 307 ? -11.782 18.088 18.546 1.00 86.25 307 ILE A N 1
ATOM 2441 C CA . ILE A 1 307 ? -12.511 17.008 17.890 1.00 86.25 307 ILE A CA 1
ATOM 2442 C C . ILE A 1 307 ? -13.984 17.406 17.759 1.00 86.25 307 ILE A C 1
ATOM 2444 O O . ILE A 1 307 ? -14.532 18.078 18.637 1.00 86.25 307 ILE A O 1
ATOM 2448 N N . GLY A 1 308 ? -14.632 17.000 16.665 1.00 86.94 308 GLY A N 1
ATOM 2449 C CA . GLY A 1 308 ? -16.067 17.216 16.488 1.00 86.94 308 GLY A CA 1
ATOM 2450 C C . GLY A 1 308 ? -16.860 16.597 17.642 1.00 86.94 308 GLY A C 1
ATOM 2451 O O . GLY A 1 308 ? -16.601 15.459 18.027 1.00 86.94 308 GLY A O 1
ATOM 2452 N N . THR A 1 309 ? -17.812 17.347 18.200 1.00 91.12 309 THR A N 1
ATOM 2453 C CA . THR A 1 309 ? -18.597 16.936 19.379 1.00 91.12 309 THR A CA 1
ATOM 2454 C C . THR A 1 309 ? -20.008 16.468 19.036 1.00 91.12 309 THR A C 1
ATOM 2456 O O . THR A 1 309 ? -20.770 16.124 19.932 1.00 91.12 309 THR A O 1
ATOM 2459 N N . ARG A 1 310 ? -20.384 16.483 17.754 1.00 91.12 310 ARG A N 1
ATOM 2460 C CA . ARG A 1 310 ? -21.709 16.086 17.272 1.00 91.12 310 ARG A CA 1
ATOM 2461 C C . ARG A 1 310 ? -21.571 15.313 15.971 1.00 91.12 310 ARG A C 1
ATOM 2463 O O . ARG A 1 310 ? -21.010 15.840 15.013 1.00 91.12 310 ARG A O 1
ATOM 2470 N N . LEU A 1 311 ? -22.129 14.109 15.936 1.00 89.19 311 LEU A N 1
ATOM 2471 C CA . LEU A 1 311 ? -22.202 13.261 14.751 1.00 89.19 311 LEU A CA 1
ATOM 2472 C C . LEU A 1 311 ? -23.667 13.004 14.409 1.00 89.19 311 LEU A C 1
ATOM 2474 O O . LEU A 1 311 ? -24.398 12.430 15.213 1.00 89.19 311 LEU A O 1
ATOM 2478 N N . ARG A 1 312 ? -24.101 13.478 13.236 1.00 88.00 312 ARG A N 1
ATOM 2479 C CA . ARG A 1 312 ? -25.464 13.269 12.728 1.00 88.00 312 ARG A CA 1
ATOM 2480 C C . ARG A 1 312 ? -25.567 11.892 12.078 1.00 88.00 312 ARG A C 1
ATOM 2482 O O . ARG A 1 312 ? -24.650 11.487 11.369 1.00 88.00 312 ARG A O 1
ATOM 2489 N N . LEU A 1 313 ? -26.689 11.220 12.298 1.00 84.19 313 LEU A N 1
ATOM 2490 C CA . LEU A 1 313 ? -27.006 9.900 11.770 1.00 84.19 313 LEU A CA 1
ATOM 2491 C C . LEU A 1 313 ? -28.331 9.943 11.015 1.00 84.19 313 LEU A C 1
ATOM 2493 O O . LEU A 1 313 ? -29.300 10.552 11.468 1.00 84.19 313 LEU A O 1
ATOM 2497 N N . SER A 1 314 ? -28.379 9.218 9.906 1.00 78.12 314 SER A N 1
ATOM 2498 C CA . SER A 1 314 ? -29.603 8.886 9.183 1.00 78.12 314 SER A CA 1
ATOM 2499 C C . SER A 1 314 ? -29.909 7.391 9.341 1.00 78.12 314 SER A C 1
ATOM 2501 O O . SER A 1 314 ? -29.004 6.579 9.527 1.00 78.12 314 SER A O 1
ATOM 2503 N N . GLY A 1 315 ? -31.193 7.014 9.288 1.00 70.06 315 GLY A N 1
ATOM 2504 C CA . GLY A 1 315 ? -31.600 5.602 9.228 1.00 70.06 315 GLY A CA 1
ATOM 2505 C C . GLY A 1 315 ? -31.279 4.768 10.476 1.00 70.06 315 GLY A C 1
ATOM 2506 O O . GLY A 1 315 ? -30.815 3.632 10.354 1.00 70.06 315 GLY A O 1
ATOM 2507 N N . VAL A 1 316 ? -31.513 5.319 11.670 1.00 74.69 316 VAL A N 1
ATOM 2508 C CA . VAL A 1 316 ? -31.391 4.568 12.930 1.00 74.69 316 VAL A CA 1
ATOM 2509 C C . VAL A 1 316 ? -32.569 3.605 13.064 1.00 74.69 316 VAL A C 1
ATOM 2511 O O . VAL A 1 316 ? -33.718 4.035 13.120 1.00 74.69 316 VAL A O 1
ATOM 2514 N N . GLY A 1 317 ? -32.282 2.305 13.078 1.00 66.19 317 GLY A N 1
ATOM 2515 C CA . GLY A 1 317 ? -33.274 1.228 13.147 1.00 66.19 317 GLY A CA 1
ATOM 2516 C C . GLY A 1 317 ? -32.964 0.163 14.202 1.00 66.19 317 GLY A C 1
ATOM 2517 O O . GLY A 1 317 ? -33.663 -0.846 14.265 1.00 66.19 317 GLY A O 1
ATOM 2518 N N . GLY A 1 318 ? -31.927 0.361 15.022 1.00 75.62 318 GLY A N 1
ATOM 2519 C CA . GLY A 1 318 ? -31.482 -0.590 16.038 1.00 75.62 318 GLY A CA 1
ATOM 2520 C C . GLY A 1 318 ? -30.708 0.071 17.178 1.00 75.62 318 GLY A C 1
ATOM 2521 O O . GLY A 1 318 ? -30.851 1.262 17.437 1.00 75.62 318 GLY A O 1
ATOM 2522 N N . LYS A 1 319 ? -29.885 -0.717 17.881 1.00 87.31 319 LYS A N 1
ATOM 2523 C CA . LYS A 1 319 ? -29.048 -0.213 18.979 1.00 87.31 319 LYS A CA 1
ATOM 2524 C C . LYS A 1 319 ? -27.942 0.676 18.420 1.00 87.31 319 LYS A C 1
ATOM 2526 O O . LYS A 1 319 ? -27.150 0.217 17.599 1.00 87.31 319 LYS A O 1
ATOM 2531 N N . VAL A 1 320 ? -27.832 1.903 18.917 1.00 88.94 320 VAL A N 1
ATOM 2532 C CA . VAL A 1 320 ? -26.714 2.785 18.566 1.00 88.94 320 VAL A CA 1
ATOM 2533 C C . VAL A 1 320 ? -25.502 2.423 19.420 1.00 88.94 320 VAL A C 1
ATOM 2535 O O . VAL A 1 320 ? -25.587 2.347 20.644 1.00 88.94 320 VAL A O 1
ATOM 2538 N N . CYS A 1 321 ? -24.356 2.197 18.785 1.00 90.62 321 CYS A N 1
ATOM 2539 C CA . CYS A 1 321 ? -23.094 1.919 19.459 1.00 90.62 321 CYS A CA 1
ATOM 2540 C C . CYS A 1 321 ? -22.066 2.986 19.105 1.00 90.62 321 CYS A C 1
ATOM 2542 O O . CYS A 1 321 ? -21.797 3.256 17.937 1.00 90.62 321 CYS A O 1
ATOM 2544 N N . VAL A 1 322 ? -21.467 3.576 20.131 1.00 91.31 322 VAL A N 1
ATOM 2545 C CA . VAL A 1 322 ? -20.401 4.564 20.002 1.00 91.31 322 VAL A CA 1
ATOM 2546 C C . VAL A 1 322 ? -19.083 3.892 20.330 1.00 91.31 322 VAL A C 1
ATOM 2548 O O . VAL A 1 322 ? -18.967 3.220 21.357 1.00 91.31 322 VAL A O 1
ATOM 2551 N N . ARG A 1 323 ? -18.076 4.087 19.483 1.00 90.50 323 ARG A N 1
ATOM 2552 C CA . ARG A 1 323 ? -16.719 3.597 19.713 1.00 90.50 323 ARG A CA 1
ATOM 2553 C C . ARG A 1 323 ? -15.754 4.768 19.826 1.00 90.50 323 ARG A C 1
ATOM 2555 O O . ARG A 1 323 ? -15.738 5.663 18.989 1.00 90.50 323 ARG A O 1
ATOM 2562 N N . PHE A 1 324 ? -14.937 4.740 20.870 1.00 88.56 324 PHE A N 1
ATOM 2563 C CA . PHE A 1 324 ? -13.891 5.713 21.159 1.00 88.56 324 PHE A CA 1
ATOM 2564 C C . PHE A 1 324 ? -12.524 5.066 20.987 1.00 88.56 324 PHE A C 1
ATOM 2566 O O . PHE A 1 324 ? -12.339 3.922 21.405 1.00 88.56 324 PHE A O 1
ATOM 2573 N N . ARG A 1 325 ? -11.551 5.817 20.465 1.00 83.69 325 ARG A N 1
ATOM 2574 C CA . ARG A 1 325 ? -10.136 5.432 20.458 1.00 83.69 325 ARG A CA 1
ATOM 2575 C C . ARG A 1 325 ? -9.243 6.554 20.980 1.00 83.69 325 ARG A C 1
ATOM 2577 O O . ARG A 1 325 ? -9.357 7.716 20.574 1.00 83.69 325 ARG A O 1
ATOM 2584 N N . LYS A 1 326 ? -8.316 6.188 21.864 1.00 82.00 326 LYS A N 1
ATOM 2585 C CA . LYS A 1 326 ? -7.250 7.073 22.348 1.00 82.00 326 LYS A CA 1
ATOM 2586 C C . LYS A 1 326 ? -6.009 6.994 21.460 1.00 82.00 326 LYS A C 1
ATOM 2588 O O . LYS A 1 326 ? -5.825 6.028 20.727 1.00 82.00 326 LYS A O 1
ATOM 2593 N N . ILE A 1 327 ? -5.127 7.988 21.578 1.00 73.50 327 ILE A N 1
ATOM 2594 C CA . ILE A 1 327 ? -3.806 8.026 20.914 1.00 73.50 327 ILE A CA 1
ATOM 2595 C C . ILE A 1 327 ? -2.949 6.798 21.283 1.00 73.50 327 ILE A C 1
ATOM 2597 O O . ILE A 1 327 ? -2.132 6.347 20.487 1.00 73.50 327 ILE A O 1
ATOM 2601 N N . THR A 1 328 ? -3.172 6.230 22.470 1.00 69.12 328 THR A N 1
ATOM 2602 C CA . THR A 1 328 ? -2.522 5.013 22.985 1.00 69.12 328 THR A CA 1
ATOM 2603 C C . THR A 1 328 ? -3.019 3.720 22.327 1.00 69.12 328 THR A C 1
ATOM 2605 O O . THR A 1 328 ? -2.455 2.659 22.572 1.00 69.12 328 THR A O 1
ATOM 2608 N N . GLY A 1 329 ? -4.077 3.776 21.510 1.00 69.25 329 GLY A N 1
ATOM 2609 C CA . GLY A 1 329 ? -4.723 2.605 20.907 1.00 69.25 329 GLY A CA 1
ATOM 2610 C C . GLY A 1 329 ? -5.805 1.958 21.780 1.00 69.25 329 GLY A C 1
ATOM 2611 O O . GLY A 1 329 ? -6.557 1.113 21.288 1.00 69.25 329 GLY A O 1
ATOM 2612 N N . GLU A 1 330 ? -5.946 2.380 23.042 1.00 78.19 330 GLU A N 1
ATOM 2613 C CA . GLU A 1 330 ? -7.058 1.958 23.898 1.00 78.19 330 GLU A CA 1
ATOM 2614 C C . GLU A 1 330 ? -8.393 2.273 23.217 1.00 78.19 330 GLU A C 1
ATOM 2616 O O . GLU A 1 330 ? -8.568 3.338 22.613 1.00 78.19 330 GLU A O 1
ATOM 2621 N N . THR A 1 331 ? -9.339 1.342 23.316 1.00 81.06 331 THR A N 1
ATOM 2622 C CA . THR A 1 331 ? -10.638 1.428 22.649 1.00 81.06 331 THR A CA 1
ATOM 2623 C C . THR A 1 331 ? -11.747 1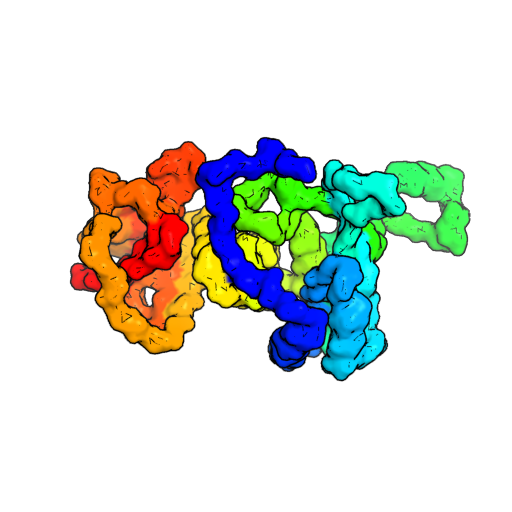.170 23.660 1.00 81.06 331 THR A C 1
ATOM 2625 O O . THR A 1 331 ? -11.658 0.224 24.438 1.00 81.06 331 THR A O 1
ATOM 2628 N N . ARG A 1 332 ? -12.807 1.983 23.633 1.00 87.06 332 ARG A N 1
ATOM 2629 C CA . ARG A 1 332 ? -14.006 1.793 24.463 1.00 87.06 332 ARG A CA 1
ATOM 2630 C C . ARG A 1 332 ? -15.255 1.819 23.600 1.00 87.06 332 ARG A C 1
ATOM 2632 O O . ARG A 1 332 ? -15.340 2.626 22.677 1.00 87.06 332 ARG A O 1
ATOM 2639 N N . ARG A 1 333 ? -16.234 0.974 23.923 1.00 89.12 333 ARG A N 1
ATOM 2640 C CA . ARG A 1 333 ? -17.564 1.006 23.306 1.00 89.12 333 ARG A CA 1
ATOM 2641 C C . ARG A 1 333 ? -18.621 1.386 24.329 1.00 89.12 333 ARG A C 1
ATOM 2643 O O . ARG A 1 333 ? -18.505 1.050 25.503 1.00 89.12 333 ARG A O 1
ATOM 2650 N N . VAL A 1 334 ? -19.641 2.096 23.873 1.00 90.69 334 VAL A N 1
ATOM 2651 C CA . VAL A 1 334 ? -20.824 2.437 24.659 1.00 90.69 334 VAL A CA 1
ATOM 2652 C C . VAL A 1 334 ? -22.035 2.181 23.779 1.00 90.69 334 VAL A C 1
ATOM 2654 O O . VAL A 1 334 ? -22.204 2.836 22.753 1.00 90.69 334 VAL A O 1
ATOM 2657 N N . VAL A 1 335 ? -22.860 1.210 24.162 1.00 90.25 335 VAL A N 1
ATOM 2658 C CA . VAL A 1 335 ? -24.166 1.001 23.532 1.00 90.25 335 VAL A CA 1
ATOM 2659 C C . VAL A 1 335 ? -25.150 1.945 24.210 1.00 90.25 335 VAL A C 1
ATOM 2661 O O . VAL A 1 335 ? -25.286 1.913 25.431 1.00 90.25 335 VAL A O 1
ATOM 2664 N N . LEU A 1 336 ? -25.779 2.808 23.424 1.00 86.12 336 LEU A N 1
ATOM 2665 C CA . LEU A 1 336 ? -26.794 3.742 23.886 1.00 86.12 336 LEU A CA 1
ATOM 2666 C C . LEU A 1 336 ? -28.158 3.049 23.901 1.00 86.12 336 LEU A C 1
ATOM 2668 O O . LEU A 1 336 ? -28.482 2.261 23.010 1.00 86.12 336 LEU A O 1
ATOM 2672 N N . GLU A 1 337 ? -28.955 3.369 24.913 1.00 69.75 337 GLU A N 1
ATOM 2673 C CA . GLU A 1 337 ? -30.393 3.128 24.896 1.00 69.75 337 GLU A CA 1
ATOM 2674 C C . GLU A 1 337 ? -31.009 4.286 24.106 1.00 69.75 337 GLU A C 1
ATOM 2676 O O . GLU A 1 337 ? -30.912 5.440 24.525 1.00 69.75 337 GLU A O 1
ATOM 2681 N N . THR A 1 338 ? -31.510 3.990 22.908 1.00 62.94 338 THR A N 1
ATOM 2682 C CA . THR A 1 338 ? -32.078 4.973 21.972 1.00 62.94 338 THR A CA 1
ATOM 2683 C C . THR A 1 338 ? -33.576 5.092 22.057 1.00 62.94 338 THR A C 1
ATOM 2685 O O . THR A 1 338 ? -34.210 4.025 22.235 1.00 62.94 338 THR A O 1
#

Secondary structure (DSSP, 8-state):
---TT--TT------S----SSHHHHHHHHHHHHHHHHHHS-TT-EEEEEE-TTTHHHHHHHHHHHH-GGGEEEEEEEE--------SS----EEEEEEEESSTT----SGGG-BPPPHHHHHHHHH-TTTTTT----TTT-B---SEEE---GGG-TTT--S-TTPPPHHHHHHHHHHH--TT-EEEETT-TT-HHHHHHHHTT-EEEE--S-HHHHHHHHHHHHHH-SSPP--EEE-SS---S-S-S---PPEEEEEETTTEEEEEE-GGG--TTEEEEEEETT--SSEEE--EEEE--TTT-----EEEES---S-EEEEEEETTS-EEEEEE--

pLDDT: mean 83.35, std 16.42, range [26.14, 98.81]

Sequence (338 aa):
GEDSRRPSAWELAEGYADHWPDLDAYLSFLYPRLRLMHRLLSPRGTLYLHLDWHANAYARLLLDEIFGAERLLNEIVWVYHGPSPIRSAFNRKHDTILAYTKSKDYYFDADAVREPYNPNTVKTFRSSPKAGFGKVPDLGRGKVPEDWWYFPVVARLHSERTGYPTQKPEALLERIVKASSPEGGLVGDFFCGSGTTAAVAARLGRRFVAADASPRAVFTLQARLAEFSGEAALIQETEAAPKGDSSPAGDWPRPHWEADSLLGGAVTLERAAIPPSLFYWEVDPNWDGRVFRSAAQAVRPWRKGEIGTRLRLSGVGGKVCVRFRKITGETRRVVLET

Radius of gyration: 23.9 Å; chains: 1; bounding box: 71×43×73 Å